Protein AF-A0A966T0Z7-F1 (afdb_monomer)

Mean predicted aligned error: 8.53 Å

pLDDT: mean 83.98, std 12.05, range [44.53, 98.19]

Structure (mmCIF, N/CA/C/O backbone):
data_AF-A0A966T0Z7-F1
#
_entry.id   AF-A0A966T0Z7-F1
#
loop_
_atom_site.group_PDB
_atom_site.id
_atom_site.type_symbol
_atom_site.label_atom_id
_atom_site.label_alt_id
_atom_site.label_comp_id
_atom_site.label_asym_id
_atom_site.label_entity_id
_atom_site.label_seq_id
_atom_site.pdbx_PDB_ins_code
_atom_site.Cartn_x
_atom_site.Cartn_y
_atom_site.Cartn_z
_atom_site.occupancy
_atom_site.B_iso_or_equiv
_atom_site.auth_seq_id
_atom_site.auth_comp_id
_atom_site.auth_asym_id
_atom_site.auth_atom_id
_atom_site.pdbx_PDB_model_num
ATOM 1 N N . ALA A 1 1 ? 32.854 5.141 -15.931 1.00 48.44 1 ALA A N 1
ATOM 2 C CA . ALA A 1 1 ? 32.422 6.378 -16.614 1.00 48.44 1 ALA A CA 1
ATOM 3 C C . ALA A 1 1 ? 33.506 6.930 -17.553 1.00 48.44 1 ALA A C 1
ATOM 5 O O . ALA A 1 1 ? 33.161 7.406 -18.626 1.00 48.44 1 ALA A O 1
ATOM 6 N N . ASP A 1 2 ? 34.799 6.784 -17.235 1.00 53.03 2 ASP A N 1
ATOM 7 C CA . ASP A 1 2 ? 35.881 7.450 -17.989 1.00 53.03 2 ASP A CA 1
ATOM 8 C C . ASP A 1 2 ? 36.230 6.864 -19.369 1.00 53.03 2 ASP A C 1
ATOM 10 O O . ASP A 1 2 ? 36.723 7.583 -20.239 1.00 53.03 2 ASP A O 1
ATOM 14 N N . GLY A 1 3 ? 35.918 5.591 -19.631 1.00 52.25 3 GLY A N 1
ATOM 15 C CA . GLY A 1 3 ? 36.251 4.944 -20.909 1.00 52.25 3 GLY A CA 1
ATOM 16 C C . GLY A 1 3 ? 35.484 5.491 -22.122 1.00 52.25 3 GLY A C 1
ATOM 17 O O . GLY A 1 3 ? 36.053 5.625 -23.202 1.00 52.25 3 GLY A O 1
ATOM 18 N N . ALA A 1 4 ? 34.210 5.863 -21.953 1.00 50.47 4 ALA A N 1
ATOM 19 C CA . ALA A 1 4 ? 33.388 6.379 -23.052 1.00 50.47 4 ALA A CA 1
ATOM 20 C C . ALA A 1 4 ? 33.808 7.803 -23.461 1.00 50.47 4 ALA A C 1
ATOM 22 O O . ALA A 1 4 ? 33.922 8.102 -24.648 1.00 50.47 4 ALA A O 1
ATOM 23 N N . ALA A 1 5 ? 34.122 8.661 -22.484 1.00 53.75 5 ALA A N 1
ATOM 24 C CA . ALA A 1 5 ? 34.598 10.023 -22.731 1.00 53.75 5 ALA A CA 1
ATOM 25 C C . ALA A 1 5 ? 36.017 10.057 -23.337 1.00 53.75 5 ALA A C 1
ATOM 27 O O . ALA A 1 5 ? 36.340 10.947 -24.125 1.00 53.75 5 ALA A O 1
ATOM 28 N N . ALA A 1 6 ? 36.880 9.097 -22.990 1.00 54.34 6 ALA A N 1
ATOM 29 C CA . ALA A 1 6 ? 38.194 8.937 -23.613 1.00 54.34 6 ALA A CA 1
ATOM 30 C C . ALA A 1 6 ? 38.094 8.455 -25.074 1.00 54.34 6 ALA A C 1
ATOM 32 O O . ALA A 1 6 ? 38.747 9.024 -25.946 1.00 54.34 6 ALA A O 1
ATOM 33 N N . ALA A 1 7 ? 37.225 7.483 -25.363 1.00 55.56 7 ALA A N 1
ATOM 34 C CA . ALA A 1 7 ? 37.042 6.938 -26.710 1.00 55.56 7 ALA A CA 1
ATOM 35 C C . ALA A 1 7 ? 36.468 7.956 -27.713 1.00 55.56 7 ALA A C 1
ATOM 37 O O . ALA A 1 7 ? 36.917 8.021 -28.858 1.00 55.56 7 ALA A O 1
ATOM 38 N N . VAL A 1 8 ? 35.530 8.806 -27.276 1.00 53.41 8 VAL A N 1
ATOM 39 C CA . VAL A 1 8 ? 34.995 9.908 -28.102 1.00 53.41 8 VAL A CA 1
ATOM 40 C C . VAL A 1 8 ? 36.092 10.911 -28.462 1.00 53.41 8 VAL A C 1
ATOM 42 O O . VAL A 1 8 ? 36.198 11.314 -29.618 1.00 53.41 8 VAL A O 1
ATOM 45 N N . ARG A 1 9 ? 36.964 11.260 -27.505 1.00 58.75 9 ARG A N 1
ATOM 46 C CA . ARG A 1 9 ? 38.119 12.145 -27.747 1.00 58.75 9 ARG A CA 1
ATOM 47 C C . ARG A 1 9 ? 39.148 11.549 -28.709 1.00 58.75 9 ARG A C 1
ATOM 49 O O . ARG A 1 9 ? 39.867 12.298 -29.356 1.00 58.75 9 ARG A O 1
ATOM 56 N N . GLN A 1 10 ? 39.197 10.225 -28.829 1.00 65.12 10 GLN A N 1
ATOM 57 C CA . GLN A 1 10 ? 40.088 9.499 -29.739 1.00 65.12 10 GLN A CA 1
ATOM 58 C C . GLN A 1 10 ? 39.444 9.188 -31.104 1.00 65.12 10 GLN A C 1
ATOM 60 O O . GLN A 1 10 ? 39.989 8.398 -31.870 1.00 65.12 10 GLN A O 1
ATOM 65 N N . GLY A 1 11 ? 38.277 9.768 -31.418 1.00 53.09 11 GLY A N 1
ATOM 66 C CA . GLY A 1 11 ? 37.591 9.547 -32.697 1.00 53.09 11 GLY A CA 1
ATOM 67 C C . GLY A 1 11 ? 37.016 8.136 -32.865 1.00 53.09 11 GLY A C 1
ATOM 68 O O . GLY A 1 11 ? 36.630 7.752 -33.967 1.00 53.09 11 GLY A O 1
ATOM 69 N N . GLN A 1 12 ? 36.929 7.351 -31.786 1.00 63.34 12 GLN A N 1
ATOM 70 C CA . GLN A 1 12 ? 36.409 5.987 -31.818 1.00 63.34 12 GLN A CA 1
ATOM 71 C C . GLN A 1 12 ? 34.878 5.999 -31.745 1.00 63.34 12 GLN A C 1
ATOM 73 O O . GLN A 1 12 ? 34.269 5.672 -30.723 1.00 63.34 12 GLN A O 1
ATOM 78 N N . THR A 1 13 ? 34.236 6.365 -32.855 1.00 58.31 13 THR A N 1
ATOM 79 C CA . THR A 1 13 ? 32.769 6.405 -32.988 1.00 58.31 13 THR A CA 1
ATOM 80 C C . THR A 1 13 ? 32.117 5.051 -32.706 1.00 58.31 13 THR A C 1
ATOM 82 O O . THR A 1 13 ? 31.029 5.020 -32.142 1.00 58.31 13 THR A O 1
ATOM 85 N N . ALA A 1 14 ? 32.806 3.934 -32.968 1.00 59.22 14 ALA A N 1
ATOM 86 C CA . ALA A 1 14 ? 32.358 2.576 -32.638 1.00 59.22 14 ALA A CA 1
ATOM 87 C C . ALA A 1 14 ? 31.984 2.386 -31.150 1.00 59.22 14 ALA A C 1
ATOM 89 O O . ALA A 1 14 ? 31.095 1.596 -30.833 1.00 59.22 14 ALA A O 1
ATOM 90 N N . VAL A 1 15 ? 32.602 3.137 -30.228 1.00 60.94 15 VAL A N 1
ATOM 91 C CA . VAL A 1 15 ? 32.293 3.060 -28.789 1.00 60.94 15 VAL A CA 1
ATOM 92 C C . VAL A 1 15 ? 30.925 3.670 -28.462 1.00 60.94 15 VAL A C 1
ATOM 94 O O . VAL A 1 15 ? 30.240 3.165 -27.575 1.00 60.94 15 VAL A O 1
ATOM 97 N N . LEU A 1 16 ? 30.473 4.672 -29.225 1.00 62.09 16 LEU A N 1
ATOM 98 C CA . LEU A 1 16 ? 29.129 5.261 -29.108 1.00 62.09 16 LEU A CA 1
ATOM 99 C C . LEU A 1 16 ? 28.016 4.316 -29.589 1.00 62.09 16 LEU A C 1
ATOM 101 O O . LEU A 1 16 ? 26.847 4.510 -29.252 1.00 62.09 16 LEU A O 1
ATOM 105 N N . PHE A 1 17 ? 28.366 3.287 -30.364 1.00 67.75 17 PHE A N 1
ATOM 106 C CA . PHE A 1 17 ? 27.425 2.279 -30.855 1.00 67.75 17 PHE A CA 1
ATOM 107 C C . PHE A 1 17 ? 27.328 1.050 -29.949 1.00 67.75 17 PHE A C 1
ATOM 109 O O . PHE A 1 17 ? 26.486 0.184 -30.181 1.00 67.75 17 PHE A O 1
ATOM 116 N N . ARG A 1 18 ? 28.143 0.966 -28.888 1.00 74.25 18 ARG A N 1
ATOM 117 C CA . ARG A 1 18 ? 28.065 -0.166 -27.967 1.00 74.25 18 ARG A CA 1
ATOM 118 C C . ARG A 1 18 ? 26.745 -0.147 -27.176 1.00 74.25 18 ARG A C 1
ATOM 120 O O . ARG A 1 18 ? 26.367 0.907 -26.654 1.00 74.25 18 ARG A O 1
ATOM 127 N N . PRO A 1 19 ? 26.074 -1.303 -27.002 1.00 77.06 19 PRO A N 1
ATOM 128 C CA . PRO A 1 19 ? 24.806 -1.376 -26.275 1.00 77.06 19 PRO A CA 1
ATOM 129 C C . PRO A 1 19 ? 24.848 -0.841 -24.837 1.00 77.06 19 PRO A C 1
ATOM 131 O O . PRO A 1 19 ? 23.891 -0.227 -24.382 1.00 77.06 19 PRO A O 1
ATOM 134 N N . ASP A 1 20 ? 25.956 -1.028 -24.117 1.00 75.69 20 ASP A N 1
ATOM 135 C CA . ASP A 1 20 ? 26.138 -0.538 -22.745 1.00 75.69 20 ASP A CA 1
ATOM 136 C C . ASP A 1 20 ? 26.231 0.992 -22.674 1.00 75.69 20 ASP A C 1
ATOM 138 O O . ASP A 1 20 ? 25.601 1.607 -21.812 1.00 75.69 20 ASP A O 1
ATOM 142 N N . VAL A 1 21 ? 26.957 1.605 -23.612 1.00 79.00 21 VAL A N 1
ATOM 143 C CA . VAL A 1 21 ? 27.077 3.067 -23.731 1.00 79.00 21 VAL A CA 1
ATOM 144 C C . VAL A 1 21 ? 25.740 3.688 -24.127 1.00 79.00 21 VAL A C 1
ATOM 146 O O . VAL A 1 21 ? 25.334 4.693 -23.548 1.00 79.00 21 VAL A O 1
ATOM 149 N N . ARG A 1 22 ? 25.011 3.065 -25.058 1.00 81.62 22 ARG A N 1
ATOM 150 C CA . ARG A 1 22 ? 23.685 3.534 -25.488 1.00 81.62 22 ARG A CA 1
ATOM 151 C C . ARG A 1 22 ? 22.619 3.372 -24.413 1.00 81.62 22 ARG A C 1
ATOM 153 O O . ARG A 1 22 ? 21.811 4.278 -24.237 1.00 81.62 22 ARG A O 1
ATOM 160 N N . ARG A 1 23 ? 22.650 2.275 -23.650 1.00 85.50 23 ARG A N 1
ATOM 161 C CA . ARG A 1 23 ? 21.781 2.080 -22.480 1.00 85.50 23 ARG A CA 1
ATOM 162 C C . ARG A 1 23 ? 22.044 3.160 -21.432 1.00 85.50 23 ARG A C 1
ATOM 164 O O . ARG A 1 23 ? 21.103 3.794 -20.977 1.00 85.50 23 ARG A O 1
ATOM 171 N N . PHE A 1 24 ? 23.312 3.429 -21.111 1.00 82.75 24 PHE A N 1
ATOM 172 C CA . PHE A 1 24 ? 23.676 4.511 -20.190 1.00 82.75 24 PHE A CA 1
ATOM 173 C C . PHE A 1 24 ? 23.238 5.890 -20.710 1.00 82.75 24 PHE A C 1
ATOM 175 O O . PHE A 1 24 ? 22.698 6.699 -19.961 1.00 82.75 24 PHE A O 1
ATOM 182 N N . ALA A 1 25 ? 23.408 6.154 -22.009 1.00 84.12 25 ALA A N 1
ATOM 183 C CA . ALA A 1 25 ? 22.910 7.378 -22.628 1.00 84.12 25 ALA A CA 1
ATOM 184 C C . ALA A 1 25 ? 21.379 7.476 -22.538 1.00 84.12 25 ALA A C 1
ATOM 186 O O . ALA A 1 25 ? 20.860 8.546 -22.241 1.00 84.12 25 ALA A O 1
ATOM 187 N N . ALA A 1 26 ? 20.651 6.374 -22.747 1.00 86.69 26 ALA A N 1
ATOM 188 C CA . ALA A 1 26 ? 19.203 6.331 -22.569 1.00 86.69 26 ALA A CA 1
ATOM 189 C C . ALA A 1 26 ? 18.795 6.659 -21.124 1.00 86.69 26 ALA A C 1
ATOM 191 O O . ALA A 1 26 ? 17.919 7.497 -20.930 1.00 86.69 26 AL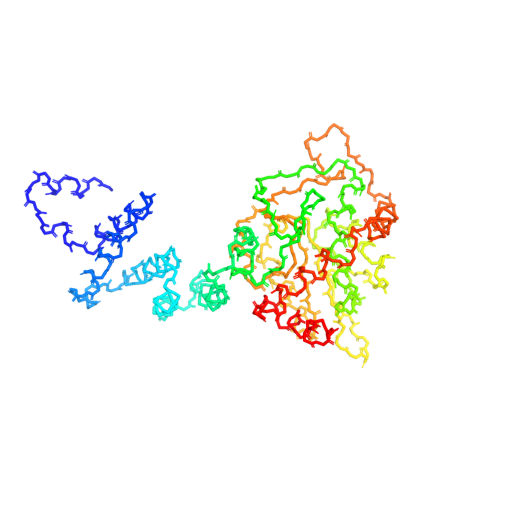A A O 1
ATOM 192 N N . GLU A 1 27 ? 19.463 6.092 -20.113 1.00 87.00 27 GLU A N 1
ATOM 193 C CA . GLU A 1 27 ? 19.234 6.438 -18.698 1.00 87.00 27 GLU A CA 1
ATOM 194 C C . GLU A 1 27 ? 19.473 7.928 -18.427 1.00 87.00 27 GLU A C 1
ATOM 196 O O . GLU A 1 27 ? 18.674 8.576 -17.747 1.00 87.00 27 GLU A O 1
ATOM 201 N N . LEU A 1 28 ? 20.551 8.492 -18.978 1.00 85.88 28 LEU A N 1
ATOM 202 C CA . LEU A 1 28 ? 20.874 9.908 -18.824 1.00 85.88 28 LEU A CA 1
ATOM 203 C C . LEU A 1 28 ? 19.796 10.796 -19.461 1.00 85.88 28 LEU A C 1
ATOM 205 O O . LEU A 1 28 ? 19.274 11.699 -18.805 1.00 85.88 28 LEU A O 1
ATOM 209 N N . TRP A 1 29 ? 19.398 10.507 -20.702 1.00 87.69 29 TRP A N 1
ATOM 210 C CA . TRP A 1 29 ? 18.313 11.225 -21.375 1.00 87.69 29 TRP A CA 1
ATOM 211 C C . TRP A 1 29 ? 17.004 11.135 -20.597 1.00 87.69 29 TRP A C 1
ATOM 213 O O . TRP A 1 29 ? 16.318 12.141 -20.409 1.00 87.69 29 TRP A O 1
ATOM 223 N N . ALA A 1 30 ? 16.698 9.953 -20.068 1.00 86.19 30 ALA A N 1
ATOM 224 C CA . ALA A 1 30 ? 15.522 9.711 -19.257 1.00 86.19 30 ALA A CA 1
ATOM 225 C C . ALA A 1 30 ? 15.516 10.557 -17.974 1.00 86.19 30 ALA A C 1
ATOM 227 O O . ALA A 1 30 ? 14.467 11.095 -17.611 1.00 86.19 30 ALA A O 1
ATOM 228 N N . ARG A 1 31 ? 16.657 10.700 -17.288 1.00 85.12 31 ARG A N 1
ATOM 229 C CA . ARG A 1 31 ? 16.791 11.550 -16.087 1.00 85.12 31 ARG A CA 1
ATOM 230 C C . ARG A 1 31 ? 16.589 13.034 -16.393 1.00 85.12 31 ARG A C 1
ATOM 232 O O . ARG A 1 31 ? 16.038 13.749 -15.568 1.00 85.12 31 ARG A O 1
ATOM 239 N N . HIS A 1 32 ? 16.953 13.475 -17.595 1.00 87.38 32 HIS A N 1
ATOM 240 C CA . HIS A 1 32 ? 16.727 14.846 -18.069 1.00 87.38 32 HIS A CA 1
ATOM 241 C C . HIS A 1 32 ? 15.359 15.058 -18.744 1.00 87.38 32 HIS A C 1
ATOM 243 O O . HIS A 1 32 ? 15.151 16.065 -19.419 1.00 87.38 32 HIS A O 1
ATOM 249 N N . GLY A 1 33 ? 14.428 14.104 -18.618 1.00 86.06 33 GLY A N 1
ATOM 250 C CA . GLY A 1 33 ? 13.085 14.203 -19.202 1.00 86.06 33 GLY A CA 1
ATOM 251 C C . GLY A 1 33 ? 13.042 14.096 -20.732 1.00 86.06 33 GLY A C 1
ATOM 252 O O . GLY A 1 33 ? 11.985 14.265 -21.333 1.00 86.06 33 GLY A O 1
ATOM 253 N N . ARG A 1 34 ? 14.162 13.777 -21.392 1.00 90.44 34 ARG A N 1
ATOM 254 C CA . ARG A 1 34 ? 14.255 13.570 -22.847 1.00 90.44 34 ARG A CA 1
ATOM 255 C C . ARG A 1 34 ? 13.838 12.139 -23.210 1.00 90.44 34 ARG A C 1
ATOM 257 O O . ARG A 1 34 ? 14.635 11.349 -23.712 1.00 90.44 34 ARG A O 1
ATOM 264 N N . LEU A 1 35 ? 12.581 11.798 -22.923 1.00 90.31 35 LEU A N 1
ATOM 265 C CA . LEU A 1 35 ? 12.051 10.434 -23.056 1.00 90.31 35 LEU A CA 1
ATOM 266 C C . LEU A 1 35 ? 12.119 9.893 -24.487 1.00 90.31 35 LEU A C 1
ATOM 268 O O . LEU A 1 35 ? 12.503 8.745 -24.677 1.00 90.31 35 LEU A O 1
ATOM 272 N N . SER A 1 36 ? 11.824 10.719 -25.492 1.00 89.69 36 SER A N 1
ATOM 273 C CA . SER A 1 36 ? 11.882 10.320 -26.905 1.00 89.69 36 SER A CA 1
ATOM 274 C C . SER A 1 36 ? 13.281 9.867 -27.329 1.00 89.69 36 SER A C 1
ATOM 276 O O . SER A 1 36 ? 13.428 8.839 -27.983 1.00 89.69 36 SER A O 1
ATOM 278 N N . MET A 1 37 ? 14.317 10.585 -26.891 1.00 87.88 37 MET A N 1
ATOM 279 C CA . MET A 1 37 ? 15.712 10.233 -27.163 1.00 87.88 37 MET A CA 1
ATOM 280 C C . MET A 1 37 ? 16.149 8.977 -26.408 1.00 87.88 37 MET A C 1
ATOM 282 O O . MET A 1 37 ? 16.891 8.154 -26.941 1.00 87.88 37 MET A O 1
ATOM 286 N N . ALA A 1 38 ? 15.678 8.812 -25.169 1.00 89.56 38 ALA A N 1
ATOM 287 C CA . ALA A 1 38 ? 15.927 7.600 -24.402 1.00 89.56 38 ALA A CA 1
ATOM 288 C C . ALA A 1 38 ? 15.321 6.370 -25.097 1.00 89.56 38 ALA A C 1
ATOM 290 O O . ALA A 1 38 ? 16.013 5.370 -25.276 1.00 89.56 38 ALA A O 1
ATOM 291 N N . VAL A 1 39 ? 14.069 6.473 -25.555 1.00 90.12 39 VAL A N 1
ATOM 292 C CA . VAL A 1 39 ? 13.374 5.414 -26.302 1.00 90.12 39 VAL A CA 1
ATOM 293 C C . VAL A 1 39 ? 14.086 5.114 -27.619 1.00 90.12 39 VAL A C 1
ATOM 295 O O . VAL A 1 39 ? 14.367 3.951 -27.892 1.00 90.12 39 VAL A O 1
ATOM 298 N N . GLN A 1 40 ? 14.452 6.137 -28.398 1.00 89.00 40 GLN A N 1
ATOM 299 C CA . GLN A 1 40 ? 15.181 5.953 -29.656 1.00 89.00 40 GLN A CA 1
ATOM 300 C C . GLN A 1 40 ? 16.475 5.156 -29.449 1.00 89.00 40 GLN A C 1
ATOM 302 O O . GLN A 1 40 ? 16.726 4.188 -30.164 1.00 89.00 40 GLN A O 1
ATOM 307 N N . ASN A 1 41 ? 17.268 5.511 -28.434 1.00 86.00 41 ASN A N 1
ATOM 308 C CA . ASN A 1 41 ? 18.500 4.789 -28.127 1.00 86.00 41 ASN A CA 1
ATOM 309 C C . ASN A 1 41 ? 18.253 3.305 -27.828 1.00 86.00 41 ASN A C 1
ATOM 311 O O . ASN A 1 41 ? 19.067 2.474 -28.225 1.00 86.00 41 ASN A O 1
ATOM 315 N N . LEU A 1 42 ? 17.160 2.961 -27.139 1.00 87.81 42 LEU A N 1
ATOM 316 C CA . LEU A 1 42 ? 16.820 1.564 -26.853 1.00 87.81 42 LEU A CA 1
ATOM 317 C C . LEU A 1 42 ? 16.345 0.809 -28.091 1.00 87.81 42 LEU A C 1
ATOM 319 O O . LEU A 1 42 ? 16.782 -0.318 -28.310 1.00 87.81 42 LEU A O 1
ATOM 323 N N . GLU A 1 43 ? 15.500 1.424 -28.916 1.00 87.44 43 GLU A N 1
ATOM 324 C CA . GLU A 1 43 ? 15.025 0.808 -30.158 1.00 87.44 43 GLU A CA 1
ATOM 325 C C . GLU A 1 43 ? 16.194 0.533 -31.116 1.00 87.44 43 GLU A C 1
ATOM 327 O O . GLU A 1 43 ? 16.259 -0.531 -31.727 1.00 87.44 43 GLU A O 1
ATOM 332 N N . GLU A 1 44 ? 17.196 1.417 -31.168 1.00 85.06 44 GLU A N 1
ATOM 333 C CA . GLU A 1 44 ? 18.415 1.167 -31.942 1.00 85.06 44 GLU A CA 1
ATOM 334 C C . GLU A 1 44 ? 19.315 0.066 -31.347 1.00 85.06 44 GLU A C 1
ATOM 336 O O . GLU A 1 44 ? 20.071 -0.574 -32.078 1.00 85.06 44 GLU A O 1
ATOM 341 N N . ILE A 1 45 ? 19.284 -0.170 -30.030 1.00 85.38 45 ILE A N 1
ATOM 342 C CA . ILE A 1 45 ? 19.980 -1.321 -29.426 1.00 85.38 45 ILE A CA 1
ATOM 343 C C . ILE A 1 45 ? 19.296 -2.624 -29.857 1.00 85.38 45 ILE A C 1
ATOM 345 O O . ILE A 1 45 ? 19.973 -3.596 -30.190 1.00 85.38 45 ILE A O 1
ATOM 349 N N . LEU A 1 46 ? 17.962 -2.643 -29.841 1.00 84.69 46 LEU A N 1
AT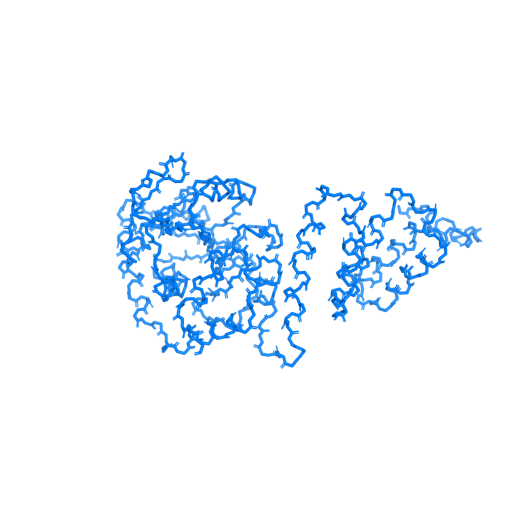OM 350 C CA . LEU A 1 46 ? 17.161 -3.829 -30.136 1.00 84.69 46 LEU A CA 1
ATOM 351 C C . LEU A 1 46 ? 17.149 -4.167 -31.635 1.00 84.69 46 LEU A C 1
ATOM 353 O O . LEU A 1 46 ? 17.221 -5.345 -31.990 1.00 84.69 46 LEU A O 1
ATOM 357 N N . SER A 1 47 ? 17.136 -3.158 -32.513 1.00 82.06 47 SER A N 1
ATOM 358 C CA . SER A 1 47 ? 17.133 -3.338 -33.971 1.00 82.06 47 SER A CA 1
ATOM 359 C C . SER A 1 47 ? 18.476 -3.815 -34.538 1.00 82.06 47 SER A C 1
ATOM 361 O O . SER A 1 47 ? 18.493 -4.601 -35.482 1.00 82.06 47 SER A O 1
ATOM 363 N N . ASN A 1 48 ? 19.603 -3.427 -33.927 1.00 72.12 48 ASN A N 1
ATOM 364 C CA . ASN A 1 48 ? 20.952 -3.819 -34.364 1.00 72.12 48 ASN A CA 1
ATOM 365 C C . ASN A 1 48 ? 21.375 -5.237 -33.922 1.00 72.12 48 ASN A C 1
ATOM 367 O O . ASN A 1 48 ? 22.520 -5.644 -34.126 1.00 72.12 48 ASN A O 1
ATOM 371 N N . GLY A 1 49 ? 20.447 -6.018 -33.361 1.00 60.00 49 GLY A N 1
ATOM 372 C CA . GLY A 1 49 ? 20.610 -7.450 -33.130 1.00 60.00 49 GLY A CA 1
ATOM 373 C C . GLY A 1 49 ? 20.773 -7.824 -31.659 1.00 60.00 49 GLY A C 1
ATOM 374 O O . GLY A 1 49 ? 21.877 -7.858 -31.111 1.00 60.00 49 GLY A O 1
ATOM 375 N N . SER A 1 50 ? 19.667 -8.283 -31.074 1.00 54.41 50 SER A N 1
ATOM 376 C CA . SER A 1 50 ? 19.564 -8.963 -29.772 1.00 54.41 50 SER A CA 1
ATOM 377 C C . SER A 1 50 ? 20.571 -10.107 -29.555 1.00 54.41 50 SER A C 1
ATOM 379 O O . SER A 1 50 ? 20.915 -10.416 -28.415 1.00 54.41 50 SER A O 1
ATOM 381 N N . ARG A 1 51 ? 21.129 -10.684 -30.632 1.00 51.97 51 ARG A N 1
ATOM 382 C CA . ARG A 1 51 ? 22.154 -11.749 -30.595 1.00 51.97 51 ARG A CA 1
ATOM 383 C C . ARG A 1 51 ? 23.453 -11.358 -29.874 1.00 51.97 51 ARG A C 1
ATOM 385 O O . ARG A 1 51 ? 24.170 -12.246 -29.433 1.00 51.97 51 ARG A O 1
ATOM 392 N N . HIS A 1 52 ? 23.748 -10.063 -29.730 1.00 54.97 52 HIS A N 1
ATOM 393 C CA . HIS A 1 52 ? 24.964 -9.571 -29.060 1.00 54.97 52 HIS A CA 1
ATOM 394 C C . HIS A 1 52 ? 24.709 -9.074 -27.631 1.00 54.97 52 HIS A C 1
ATOM 396 O O . HIS A 1 52 ? 25.645 -8.664 -26.941 1.00 54.97 52 HIS A O 1
ATOM 402 N N . LEU A 1 53 ? 23.451 -9.088 -27.174 1.00 63.75 53 LEU A N 1
ATOM 403 C CA . LEU A 1 53 ? 23.100 -8.578 -25.853 1.00 63.75 53 LEU A CA 1
ATOM 404 C C . LEU A 1 53 ? 23.424 -9.571 -24.735 1.00 63.75 53 LEU A C 1
ATOM 406 O O . LEU A 1 53 ? 23.759 -9.115 -23.648 1.00 63.75 53 LEU A O 1
ATOM 410 N N . ALA A 1 54 ? 23.415 -10.888 -24.980 1.00 67.75 54 ALA A N 1
ATOM 411 C CA . ALA A 1 54 ? 23.717 -11.919 -23.972 1.00 67.75 54 ALA A CA 1
ATOM 412 C C . ALA A 1 54 ? 23.084 -11.587 -22.591 1.00 67.75 54 ALA A C 1
ATOM 414 O O . ALA A 1 54 ? 21.949 -11.112 -22.533 1.00 67.75 54 ALA A O 1
ATOM 415 N N . GLY A 1 55 ? 23.818 -11.739 -21.479 1.00 69.06 55 GLY A N 1
ATOM 416 C CA . GLY A 1 55 ? 23.371 -11.362 -20.123 1.00 69.06 55 GLY A CA 1
ATOM 417 C C . GLY A 1 55 ? 23.072 -9.866 -19.895 1.00 69.06 55 GLY A C 1
ATOM 418 O O . GLY A 1 55 ? 22.790 -9.457 -18.775 1.00 69.06 55 GLY A O 1
ATOM 419 N N . ARG A 1 56 ? 23.139 -9.026 -20.935 1.00 78.00 56 ARG A N 1
ATOM 420 C CA . ARG A 1 56 ? 22.819 -7.587 -20.916 1.00 78.00 56 ARG A CA 1
ATOM 421 C C . ARG A 1 56 ? 21.453 -7.277 -21.531 1.00 78.00 56 ARG A C 1
ATOM 423 O O . ARG A 1 56 ? 21.046 -6.118 -21.516 1.00 78.00 56 ARG A O 1
ATOM 430 N N . ALA A 1 57 ? 20.749 -8.279 -22.062 1.00 85.62 57 ALA A N 1
ATOM 431 C CA . ALA A 1 57 ? 19.416 -8.101 -22.631 1.00 85.62 57 ALA A CA 1
ATOM 432 C C . ALA A 1 57 ? 18.391 -7.684 -21.563 1.00 85.62 57 ALA A C 1
ATOM 434 O O . ALA A 1 57 ? 17.614 -6.759 -21.799 1.00 85.62 57 ALA A O 1
ATOM 435 N N . MET A 1 58 ? 18.439 -8.285 -20.367 1.00 90.69 58 MET A N 1
ATOM 436 C CA . MET A 1 58 ? 17.486 -7.970 -19.296 1.00 90.69 58 MET A CA 1
ATOM 437 C C . MET A 1 58 ? 17.510 -6.476 -18.919 1.00 90.69 58 MET A C 1
ATOM 439 O O . MET A 1 58 ? 16.457 -5.849 -19.020 1.00 90.69 58 MET A O 1
ATOM 443 N N . PRO A 1 59 ? 18.660 -5.840 -18.594 1.00 89.12 59 PRO A N 1
ATOM 444 C CA . PRO A 1 59 ? 18.677 -4.415 -18.245 1.00 89.12 59 PRO A CA 1
ATOM 445 C C . PRO A 1 59 ? 18.172 -3.478 -19.351 1.00 89.12 59 PRO A C 1
ATOM 447 O O . PRO A 1 59 ? 17.703 -2.382 -19.054 1.00 89.12 59 PRO A O 1
ATOM 450 N N . VAL A 1 60 ? 18.278 -3.880 -20.623 1.00 90.38 60 VAL A N 1
ATOM 451 C CA . VAL A 1 60 ? 17.747 -3.118 -21.766 1.00 90.38 60 VAL A CA 1
ATOM 452 C C . VAL A 1 60 ? 16.223 -3.228 -21.818 1.00 90.38 60 VAL A C 1
ATOM 454 O O . VAL A 1 60 ? 15.547 -2.204 -21.901 1.00 90.38 60 VAL A O 1
ATOM 457 N N . HIS A 1 61 ? 15.678 -4.444 -21.721 1.00 92.31 61 HIS A N 1
ATOM 458 C CA . HIS A 1 61 ? 14.230 -4.665 -21.700 1.00 92.31 61 HIS A CA 1
ATOM 459 C C . HIS A 1 61 ? 13.571 -4.059 -20.454 1.00 92.31 61 HIS A C 1
ATOM 461 O O . HIS A 1 61 ? 12.529 -3.423 -20.576 1.00 92.31 61 HIS A O 1
ATOM 467 N N . ARG A 1 62 ? 14.216 -4.143 -19.284 1.00 93.50 62 ARG A N 1
ATOM 468 C CA . ARG A 1 62 ? 13.774 -3.457 -18.062 1.00 93.50 62 ARG A CA 1
ATOM 469 C C . ARG A 1 62 ? 13.645 -1.948 -18.278 1.00 93.50 62 ARG A C 1
ATOM 471 O O . ARG A 1 62 ? 12.578 -1.392 -18.054 1.00 93.50 62 ARG A O 1
ATOM 478 N N . LEU A 1 63 ? 14.700 -1.296 -18.778 1.00 93.00 63 LEU A N 1
ATOM 479 C CA . LEU A 1 63 ? 14.678 0.150 -19.018 1.00 93.00 63 LEU A CA 1
ATOM 480 C C . LEU A 1 63 ? 13.652 0.543 -20.094 1.00 93.00 63 LEU A C 1
ATOM 482 O O . LEU A 1 63 ? 13.040 1.604 -19.994 1.00 93.00 63 LEU A O 1
ATOM 486 N N . ARG A 1 64 ? 13.427 -0.306 -21.107 1.00 94.06 64 ARG A N 1
ATOM 487 C CA . ARG A 1 64 ? 12.355 -0.103 -22.097 1.00 94.06 64 ARG A CA 1
ATOM 488 C C . ARG A 1 64 ? 10.984 -0.104 -21.426 1.00 94.06 64 ARG A C 1
ATOM 490 O O . ARG A 1 64 ? 10.189 0.778 -21.731 1.00 94.06 64 ARG A O 1
ATOM 497 N N . GLY A 1 65 ? 10.743 -1.029 -20.497 1.00 94.06 65 GLY A N 1
ATOM 498 C CA . GLY A 1 65 ? 9.528 -1.058 -19.682 1.00 94.06 65 GLY A CA 1
ATOM 499 C C . GLY A 1 65 ? 9.344 0.221 -18.861 1.00 94.06 65 GLY A C 1
ATOM 500 O O . GLY A 1 65 ? 8.296 0.860 -18.940 1.00 94.06 65 GLY A O 1
ATOM 501 N N . ASP A 1 66 ? 10.394 0.656 -18.160 1.00 92.75 66 ASP A N 1
ATOM 502 C CA . ASP A 1 66 ? 10.372 1.873 -17.334 1.00 92.75 66 ASP A CA 1
ATOM 503 C C . ASP A 1 66 ? 10.057 3.129 -18.156 1.00 92.75 66 ASP A C 1
ATOM 505 O O . ASP A 1 66 ? 9.275 3.988 -17.744 1.00 92.75 66 ASP A O 1
ATOM 509 N N . LEU A 1 67 ? 10.661 3.253 -19.341 1.00 91.94 67 LEU A N 1
ATOM 510 C CA . LEU A 1 67 ? 10.391 4.370 -20.243 1.00 91.94 67 LEU A CA 1
ATOM 511 C C . LEU A 1 67 ? 8.980 4.309 -20.817 1.00 91.94 67 LEU A C 1
ATOM 513 O O . LEU A 1 67 ? 8.319 5.343 -20.860 1.00 91.94 67 LEU A O 1
ATOM 517 N N . ALA A 1 68 ? 8.520 3.121 -21.212 1.00 91.44 68 ALA A N 1
ATOM 518 C CA . ALA A 1 68 ? 7.182 2.922 -21.750 1.00 91.44 68 ALA A CA 1
ATOM 519 C C . ALA A 1 68 ? 6.100 3.309 -20.727 1.00 91.44 68 ALA A C 1
ATOM 521 O O . ALA A 1 68 ? 5.157 4.013 -21.083 1.00 91.44 68 ALA A O 1
ATOM 522 N N . LEU A 1 69 ? 6.288 2.978 -19.442 1.00 88.44 69 LEU A N 1
ATOM 523 C CA . LEU A 1 69 ? 5.422 3.462 -18.360 1.00 88.44 69 LEU A CA 1
ATOM 524 C C . LEU A 1 69 ? 5.408 4.986 -18.260 1.00 88.44 69 LEU A C 1
ATOM 526 O O . LEU A 1 69 ? 4.342 5.591 -18.173 1.00 88.44 69 LEU A O 1
ATOM 530 N N . ARG A 1 70 ? 6.584 5.621 -18.307 1.00 86.31 70 ARG A N 1
ATOM 531 C CA . ARG A 1 70 ? 6.706 7.087 -18.235 1.00 86.31 70 ARG A CA 1
ATOM 532 C C . ARG A 1 70 ? 6.080 7.799 -19.431 1.00 86.31 70 ARG A C 1
ATOM 534 O O . ARG A 1 70 ? 5.713 8.962 -19.305 1.00 86.31 70 ARG A O 1
ATOM 541 N N . THR A 1 71 ? 5.980 7.131 -20.577 1.00 86.38 71 THR A N 1
ATOM 542 C CA . THR A 1 71 ? 5.312 7.650 -21.777 1.00 86.38 71 THR A CA 1
ATOM 543 C C . THR A 1 71 ? 3.850 7.212 -21.903 1.00 86.38 71 THR A C 1
ATOM 545 O O . THR A 1 71 ? 3.206 7.590 -22.876 1.00 86.38 71 THR A O 1
ATOM 548 N N . GLY A 1 72 ? 3.320 6.426 -20.957 1.00 86.44 72 GLY A N 1
ATOM 549 C CA . GLY A 1 72 ? 1.943 5.916 -20.992 1.00 86.44 72 GLY A CA 1
ATOM 550 C C . GLY A 1 72 ? 1.686 4.823 -22.039 1.00 86.44 72 GLY A C 1
ATOM 551 O O . GLY A 1 72 ? 0.536 4.555 -22.373 1.00 86.44 72 GLY A O 1
ATOM 552 N N . ASP A 1 73 ? 2.735 4.191 -22.574 1.00 90.44 73 ASP A N 1
ATOM 553 C CA . ASP A 1 73 ? 2.623 3.073 -23.517 1.00 90.44 73 ASP A CA 1
ATOM 554 C C . ASP A 1 73 ? 2.616 1.746 -22.746 1.00 90.44 73 ASP A C 1
ATOM 556 O O . ASP A 1 73 ? 3.619 1.036 -22.641 1.00 90.44 73 ASP A O 1
ATOM 560 N N . TYR A 1 74 ? 1.473 1.438 -22.136 1.00 90.44 74 TYR A N 1
ATOM 561 C CA . TYR A 1 74 ? 1.337 0.279 -21.252 1.00 90.44 74 TYR A CA 1
ATOM 562 C C . TYR A 1 74 ? 1.477 -1.058 -21.988 1.00 90.44 74 TYR A C 1
ATOM 564 O O . TYR A 1 74 ? 1.974 -2.022 -21.410 1.00 90.44 74 TYR A O 1
ATOM 572 N N . SER A 1 75 ? 1.111 -1.119 -23.272 1.00 91.75 75 SER A N 1
ATOM 573 C CA . SER A 1 75 ? 1.312 -2.316 -24.093 1.00 91.75 75 SER A CA 1
ATOM 574 C C . SER A 1 75 ? 2.797 -2.605 -24.305 1.00 91.75 75 SER A C 1
ATOM 576 O O . SER A 1 75 ? 3.232 -3.737 -24.094 1.00 91.75 75 SER A O 1
ATOM 578 N N . ARG A 1 76 ? 3.603 -1.587 -24.648 1.00 92.25 76 ARG A N 1
ATOM 579 C CA . ARG A 1 76 ? 5.060 -1.765 -24.749 1.00 92.25 76 ARG A CA 1
ATOM 580 C C . ARG A 1 76 ? 5.712 -2.020 -23.398 1.00 92.25 76 ARG A C 1
ATOM 582 O O . ARG A 1 76 ? 6.695 -2.758 -23.344 1.00 92.25 76 ARG A O 1
ATOM 589 N N . ALA A 1 77 ? 5.190 -1.426 -22.325 1.00 94.38 77 ALA A N 1
ATOM 590 C CA . ALA A 1 77 ? 5.681 -1.686 -20.979 1.00 94.38 77 ALA A CA 1
ATOM 591 C C . ALA A 1 77 ? 5.519 -3.167 -20.608 1.00 94.38 77 ALA A C 1
ATOM 593 O O . ALA A 1 77 ? 6.495 -3.805 -20.216 1.00 94.38 77 ALA A O 1
ATOM 594 N N . ASP A 1 78 ? 4.320 -3.724 -20.801 1.00 94.56 78 ASP A N 1
ATOM 595 C CA . ASP A 1 78 ? 4.007 -5.128 -20.517 1.00 94.56 78 ASP A CA 1
ATOM 596 C C . ASP A 1 78 ? 4.906 -6.089 -21.312 1.00 94.56 78 ASP A C 1
ATOM 598 O O . ASP A 1 78 ? 5.557 -6.959 -20.729 1.00 94.56 78 ASP A O 1
ATOM 602 N N . GLU A 1 79 ? 5.019 -5.882 -22.628 1.00 95.31 79 GLU A N 1
ATOM 603 C CA . GLU A 1 79 ? 5.890 -6.678 -23.502 1.00 95.31 79 GLU A CA 1
ATOM 604 C C . GLU A 1 79 ? 7.346 -6.657 -23.008 1.00 95.31 79 GLU A C 1
ATOM 606 O O . GLU A 1 79 ? 8.005 -7.698 -22.900 1.00 95.31 79 GLU A O 1
ATOM 611 N N . ALA A 1 80 ? 7.856 -5.468 -22.680 1.00 95.06 80 ALA A N 1
ATOM 612 C CA . ALA A 1 80 ? 9.237 -5.283 -22.267 1.00 95.06 80 ALA A CA 1
ATOM 613 C C . ALA A 1 80 ? 9.528 -5.927 -20.902 1.00 95.06 80 ALA A C 1
ATOM 615 O O . ALA A 1 80 ? 10.526 -6.641 -20.778 1.00 95.06 80 ALA A O 1
ATOM 616 N N . PHE A 1 81 ? 8.656 -5.746 -19.905 1.00 95.81 81 PHE A N 1
ATOM 617 C CA . PHE A 1 81 ? 8.834 -6.368 -18.591 1.00 95.81 81 PHE A CA 1
ATOM 618 C C . PHE A 1 81 ? 8.691 -7.889 -18.643 1.00 95.81 81 PHE A C 1
ATOM 620 O O . PHE A 1 81 ? 9.518 -8.578 -18.049 1.00 95.81 81 PHE A O 1
ATOM 627 N N . ARG A 1 82 ? 7.734 -8.438 -19.405 1.00 96.00 82 ARG A N 1
ATOM 628 C CA . ARG A 1 82 ? 7.615 -9.895 -19.595 1.00 96.00 82 ARG A CA 1
ATOM 629 C C . ARG A 1 82 ? 8.840 -10.484 -20.282 1.00 96.00 82 ARG A C 1
ATOM 631 O O . ARG A 1 82 ? 9.329 -11.531 -19.866 1.00 96.00 82 ARG A O 1
ATOM 638 N N . THR A 1 83 ? 9.379 -9.790 -21.284 1.00 94.31 83 THR A N 1
ATOM 639 C CA . T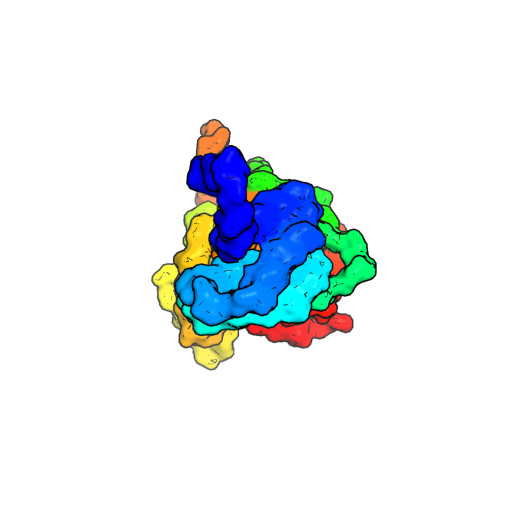HR A 1 83 ? 10.622 -10.209 -21.949 1.00 94.31 83 THR A CA 1
ATOM 640 C C . THR A 1 83 ? 11.803 -10.190 -20.978 1.00 94.31 83 THR A C 1
ATOM 642 O O . THR A 1 83 ? 12.584 -11.136 -20.938 1.00 94.31 83 THR A O 1
ATOM 645 N N . ALA A 1 84 ? 11.929 -9.140 -20.161 1.00 94.06 84 ALA A N 1
ATOM 646 C CA . ALA A 1 84 ? 12.969 -9.051 -19.142 1.00 94.06 84 ALA A CA 1
ATOM 647 C C . ALA A 1 84 ? 12.831 -10.162 -18.082 1.00 94.06 84 ALA A C 1
ATOM 649 O O . ALA A 1 84 ? 13.829 -10.786 -17.727 1.00 94.06 84 ALA A O 1
ATOM 650 N N . LEU A 1 85 ? 11.607 -10.434 -17.613 1.00 95.19 85 LEU A N 1
ATOM 651 C CA . LEU A 1 85 ? 11.318 -11.464 -16.614 1.00 95.19 85 LEU A CA 1
ATOM 652 C C . LEU A 1 85 ? 11.605 -12.867 -17.158 1.00 95.19 85 LEU A C 1
ATOM 654 O O . LEU A 1 85 ? 12.172 -13.690 -16.455 1.00 95.19 85 LEU A O 1
ATOM 658 N N . ALA A 1 86 ? 11.298 -13.134 -18.430 1.00 94.12 86 ALA A N 1
ATOM 659 C CA . ALA A 1 86 ? 11.638 -14.405 -19.071 1.00 94.12 86 ALA A CA 1
ATOM 660 C C . ALA A 1 86 ? 13.157 -14.668 -19.110 1.00 94.12 86 ALA A C 1
ATOM 662 O O . ALA A 1 86 ? 13.581 -15.822 -19.127 1.00 94.12 86 ALA A O 1
ATOM 663 N N . LEU A 1 87 ? 13.981 -13.612 -19.111 1.00 92.12 87 LEU A N 1
ATOM 664 C CA . LEU A 1 87 ? 15.442 -13.722 -19.044 1.00 92.12 87 LEU A CA 1
ATOM 665 C C . LEU A 1 87 ? 15.952 -13.949 -17.614 1.00 92.12 87 LEU A C 1
ATOM 667 O O . LEU A 1 87 ? 16.987 -14.593 -17.444 1.00 92.12 87 LEU A O 1
ATOM 671 N N . VAL A 1 88 ? 15.263 -13.409 -16.602 1.00 92.31 88 VAL A N 1
ATOM 672 C CA . VAL A 1 88 ? 15.602 -13.559 -15.175 1.00 92.31 88 VAL A CA 1
ATOM 673 C C . VAL A 1 88 ? 14.312 -13.768 -14.357 1.00 92.31 88 VAL A C 1
ATOM 675 O O . VAL A 1 88 ? 13.800 -12.811 -13.775 1.00 92.31 88 VAL A O 1
ATOM 678 N N . PRO A 1 89 ? 13.771 -15.003 -14.293 1.00 92.69 89 PRO A N 1
ATOM 679 C CA . PRO A 1 89 ? 12.459 -15.270 -13.677 1.00 92.69 89 PRO A CA 1
ATOM 680 C C . PRO A 1 89 ? 12.371 -14.976 -12.173 1.00 92.69 89 PRO A C 1
ATOM 682 O O . PRO A 1 89 ? 11.283 -14.754 -11.634 1.00 92.69 89 PRO A O 1
ATOM 685 N N . GLU A 1 90 ? 13.520 -14.958 -11.496 1.00 89.44 90 GLU A N 1
ATOM 686 C CA . GLU A 1 90 ? 13.628 -14.691 -10.057 1.00 89.44 90 GLU A CA 1
ATOM 687 C C . GLU A 1 90 ? 13.749 -13.201 -9.711 1.00 89.44 90 GLU A C 1
ATOM 689 O O . GLU A 1 90 ? 13.829 -12.844 -8.538 1.00 89.44 90 GLU A O 1
ATOM 694 N N . ASP A 1 91 ? 13.761 -12.307 -10.704 1.00 88.81 91 ASP A N 1
ATOM 695 C CA . ASP A 1 91 ? 13.829 -10.871 -10.445 1.00 88.81 91 ASP A CA 1
ATOM 696 C C . ASP A 1 91 ? 12.488 -10.368 -9.877 1.00 88.81 91 ASP A C 1
ATOM 698 O O . ASP A 1 91 ? 11.483 -10.232 -10.585 1.00 88.81 91 ASP A O 1
ATOM 702 N N . ALA A 1 92 ? 12.481 -10.096 -8.569 1.00 84.56 92 ALA A N 1
ATOM 703 C CA . ALA A 1 92 ? 11.300 -9.654 -7.831 1.00 84.56 92 ALA A CA 1
ATOM 704 C C . ALA A 1 92 ? 10.727 -8.332 -8.362 1.00 84.56 92 ALA A C 1
ATOM 706 O O . ALA A 1 92 ? 9.509 -8.154 -8.398 1.00 84.56 92 ALA A O 1
ATOM 707 N N . TYR A 1 93 ? 11.589 -7.423 -8.830 1.00 86.88 93 TYR A N 1
ATOM 708 C CA . TYR A 1 93 ? 11.148 -6.162 -9.414 1.00 86.88 93 TYR A CA 1
ATOM 709 C C . TYR A 1 93 ? 10.393 -6.408 -10.721 1.00 86.88 93 TYR A C 1
ATOM 711 O O . TYR A 1 93 ? 9.300 -5.885 -10.908 1.00 86.88 93 TYR A O 1
ATOM 719 N N . LEU A 1 94 ? 10.936 -7.233 -11.619 1.00 91.31 94 LEU A N 1
ATOM 720 C CA . LEU A 1 94 ? 10.285 -7.529 -12.896 1.00 91.31 94 LEU A CA 1
ATOM 721 C C . LEU A 1 94 ? 8.946 -8.247 -12.711 1.00 91.31 94 LEU A C 1
ATOM 723 O O . LEU A 1 94 ? 7.990 -7.927 -13.418 1.00 91.31 94 LEU A O 1
ATOM 727 N N . ARG A 1 95 ? 8.852 -9.157 -11.736 1.00 89.31 95 ARG A N 1
ATOM 728 C CA . ARG A 1 95 ? 7.592 -9.812 -11.358 1.00 89.31 95 ARG A CA 1
ATOM 729 C C . ARG A 1 95 ? 6.545 -8.785 -10.913 1.00 89.31 95 ARG A C 1
ATOM 731 O O . ARG A 1 95 ? 5.466 -8.727 -11.498 1.00 89.31 95 ARG A O 1
ATOM 738 N N . ALA A 1 96 ? 6.920 -7.896 -9.992 1.00 84.88 96 ALA A N 1
ATOM 739 C CA . ALA A 1 96 ? 6.064 -6.802 -9.531 1.00 84.88 96 ALA A CA 1
ATOM 740 C C . ALA A 1 96 ? 5.650 -5.843 -10.666 1.00 84.88 96 ALA A C 1
ATOM 742 O O . ALA A 1 96 ? 4.521 -5.343 -10.708 1.00 84.88 96 ALA A O 1
ATOM 743 N N . MET A 1 97 ? 6.536 -5.585 -11.633 1.00 89.62 97 MET A N 1
ATOM 744 C CA . MET A 1 97 ? 6.206 -4.742 -12.784 1.00 89.62 97 MET A CA 1
ATOM 745 C C . MET A 1 97 ? 5.192 -5.405 -13.724 1.00 89.62 97 MET A C 1
ATOM 747 O O . MET A 1 97 ? 4.226 -4.759 -14.122 1.00 89.62 97 MET A O 1
ATOM 751 N N . VAL A 1 98 ? 5.343 -6.695 -14.034 1.00 90.81 98 VAL A N 1
ATOM 752 C CA . VAL A 1 98 ? 4.370 -7.433 -14.864 1.00 90.81 98 VAL A CA 1
ATOM 753 C C . VAL A 1 98 ? 2.974 -7.444 -14.226 1.00 90.81 98 VAL A C 1
ATOM 755 O O . VAL A 1 98 ? 1.975 -7.304 -14.929 1.00 90.81 98 VAL A O 1
ATOM 758 N N . GLU A 1 99 ? 2.892 -7.557 -12.902 1.00 85.06 99 GLU A N 1
ATOM 759 C CA . GLU A 1 99 ? 1.626 -7.522 -12.159 1.00 85.06 99 GLU A CA 1
ATOM 760 C C . GLU A 1 99 ? 1.019 -6.107 -12.059 1.00 85.06 99 GLU A C 1
ATOM 762 O O . GLU A 1 99 ? -0.204 -5.952 -12.032 1.00 85.06 99 GLU A O 1
ATOM 767 N N . SER A 1 100 ? 1.848 -5.057 -12.046 1.00 87.06 100 SER A N 1
ATOM 768 C CA . SER A 1 100 ? 1.396 -3.660 -11.927 1.00 87.06 100 SER A CA 1
ATOM 769 C C . SER A 1 100 ? 1.010 -2.993 -13.247 1.00 87.06 100 SER A C 1
ATOM 771 O O . SER A 1 100 ? 0.127 -2.135 -13.243 1.00 87.06 100 SER A O 1
ATOM 773 N N . VAL A 1 101 ? 1.609 -3.357 -14.388 1.00 89.50 101 VAL A N 1
ATOM 774 C CA . VAL A 1 101 ? 1.315 -2.707 -15.686 1.00 89.50 101 VAL A CA 1
ATOM 775 C C . VAL A 1 101 ? -0.180 -2.701 -16.037 1.00 89.50 101 VAL A C 1
ATOM 777 O O . VAL A 1 101 ? -0.676 -1.642 -16.428 1.00 89.50 101 VAL A O 1
ATOM 780 N N . PRO A 1 102 ? -0.946 -3.796 -15.857 1.00 87.81 102 PRO A N 1
ATOM 781 C CA . PRO A 1 102 ? -2.384 -3.762 -16.099 1.00 87.81 102 PRO A CA 1
ATOM 782 C C . PRO A 1 102 ? -3.122 -2.731 -15.238 1.00 87.81 102 PRO A C 1
ATOM 784 O O . PRO A 1 102 ? -4.084 -2.144 -15.712 1.00 87.81 102 PRO A O 1
ATOM 787 N N . ARG A 1 103 ? -2.660 -2.471 -14.006 1.00 88.25 103 ARG A N 1
ATOM 788 C CA . ARG A 1 103 ? -3.235 -1.448 -13.114 1.00 88.25 103 ARG A CA 1
ATOM 789 C C . ARG A 1 103 ? -2.930 -0.037 -13.611 1.00 88.25 103 ARG A C 1
ATOM 791 O O . ARG A 1 103 ? -3.804 0.819 -13.589 1.00 88.25 103 ARG A O 1
ATOM 798 N N . PHE A 1 104 ? -1.714 0.195 -14.111 1.00 85.38 104 PHE A N 1
ATOM 799 C CA . PHE A 1 104 ? -1.374 1.454 -14.779 1.00 85.38 104 PHE A CA 1
ATOM 800 C C . PHE A 1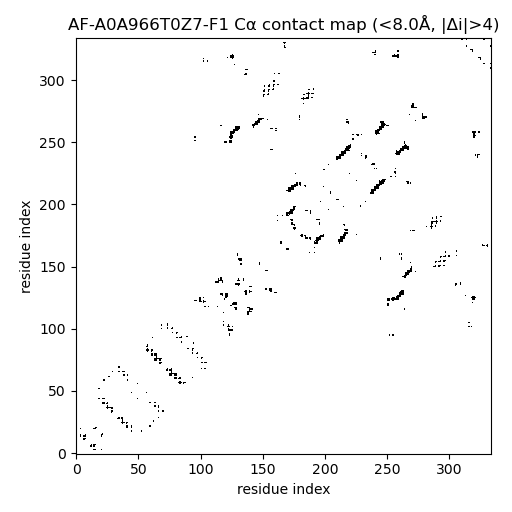 104 ? -2.253 1.706 -16.012 1.00 85.38 104 PHE A C 1
ATOM 802 O O . PHE A 1 104 ? -2.638 2.847 -16.254 1.00 85.38 104 PHE A O 1
ATOM 809 N N . ALA A 1 105 ? -2.593 0.652 -16.759 1.00 83.25 105 ALA A N 1
ATOM 810 C CA . ALA A 1 105 ? -3.445 0.740 -17.942 1.00 83.25 105 ALA A CA 1
ATOM 811 C C . ALA A 1 105 ? -4.926 1.022 -17.639 1.00 83.25 105 ALA A C 1
ATOM 813 O O . ALA A 1 105 ? -5.642 1.457 -18.538 1.00 83.25 105 ALA A O 1
ATOM 814 N N . GLU A 1 106 ? -5.393 0.789 -16.406 1.00 83.69 106 GLU A N 1
ATOM 815 C CA . GLU A 1 106 ? -6.769 1.119 -16.004 1.00 83.69 106 GLU A CA 1
ATOM 816 C C . GLU A 1 106 ? -6.984 2.626 -15.833 1.00 83.69 106 GLU A C 1
ATOM 818 O O . GLU A 1 106 ? -8.122 3.088 -15.876 1.00 83.69 106 GLU A O 1
ATOM 823 N N . PHE A 1 107 ? -5.915 3.418 -15.707 1.00 78.06 107 PHE A N 1
ATOM 824 C CA . PHE A 1 107 ? -6.055 4.866 -15.638 1.00 78.06 107 PHE A CA 1
ATOM 825 C C . PHE A 1 107 ? -6.395 5.450 -17.005 1.00 78.06 107 PHE A C 1
ATOM 827 O O . PHE A 1 107 ? -5.577 5.453 -17.929 1.00 78.06 107 PHE A O 1
ATOM 834 N N . ASN A 1 108 ? -7.594 6.017 -17.117 1.00 62.59 108 ASN A N 1
ATOM 835 C CA . ASN A 1 108 ? -7.945 6.806 -18.285 1.00 62.59 108 ASN A CA 1
ATOM 836 C C . ASN A 1 108 ? -7.170 8.138 -18.278 1.00 62.59 108 ASN A C 1
ATOM 838 O O . ASN A 1 108 ? -7.012 8.769 -17.230 1.00 62.59 108 ASN A O 1
ATOM 842 N N . ARG A 1 109 ? -6.704 8.591 -19.450 1.00 55.03 109 ARG A N 1
ATOM 843 C CA . ARG A 1 109 ? -5.997 9.880 -19.595 1.00 55.03 109 ARG A CA 1
ATOM 844 C C . ARG A 1 109 ? -6.867 11.074 -19.188 1.00 55.03 109 ARG A C 1
ATOM 846 O O . ARG A 1 109 ? -6.317 12.078 -18.760 1.00 55.03 109 ARG A O 1
ATOM 853 N N . ASP A 1 110 ? -8.187 10.912 -19.251 1.00 48.38 110 ASP A N 1
ATOM 854 C CA . ASP A 1 110 ? -9.180 11.928 -18.886 1.00 48.38 110 ASP A CA 1
ATOM 855 C C . ASP A 1 110 ? -9.408 12.051 -17.364 1.00 48.38 110 ASP A C 1
ATOM 857 O O . ASP A 1 110 ? -10.160 12.910 -16.917 1.00 48.38 110 ASP A O 1
ATOM 861 N N . ALA A 1 111 ? -8.780 11.199 -16.543 1.00 58.09 111 ALA A N 1
ATOM 862 C CA . ALA A 1 111 ? -8.921 11.208 -15.086 1.00 58.09 111 ALA A CA 1
ATOM 863 C C . ALA A 1 111 ? -7.960 12.221 -14.422 1.00 58.09 111 ALA A C 1
ATOM 865 O O . ALA A 1 111 ? -7.156 11.864 -13.552 1.00 58.09 111 ALA A O 1
ATOM 866 N N . GLU A 1 112 ? -7.999 13.478 -14.882 1.00 55.84 112 GLU A N 1
ATOM 867 C CA . GLU A 1 112 ? -7.097 14.560 -14.447 1.00 55.84 112 GLU A CA 1
ATOM 868 C C . GLU A 1 112 ? -7.234 14.906 -12.950 1.00 55.84 112 GLU A C 1
ATOM 870 O O . GLU A 1 112 ? -6.272 15.390 -12.355 1.00 55.84 112 GLU A O 1
ATOM 875 N N . ASP A 1 113 ? -8.347 14.540 -12.308 1.00 68.81 113 ASP A N 1
ATOM 876 C CA . ASP A 1 113 ? -8.669 14.944 -10.931 1.00 68.81 113 ASP A CA 1
ATOM 877 C C . ASP A 1 113 ? -8.079 14.051 -9.818 1.00 68.81 113 ASP A C 1
ATOM 879 O O . ASP A 1 113 ? -8.241 14.351 -8.637 1.00 68.81 113 ASP A O 1
ATOM 883 N N . ILE A 1 114 ? -7.392 12.944 -10.134 1.00 77.19 114 ILE A N 1
ATOM 884 C CA . ILE A 1 114 ? -6.849 12.045 -9.093 1.00 77.19 114 ILE A CA 1
ATOM 885 C C . ILE A 1 114 ? -5.387 12.357 -8.802 1.00 77.19 114 ILE A C 1
ATOM 887 O O . ILE A 1 114 ? -4.547 12.453 -9.712 1.00 77.19 114 ILE A O 1
ATOM 891 N N . SER A 1 115 ? -5.042 12.400 -7.511 1.00 81.12 115 SER A N 1
ATOM 892 C CA . SER A 1 115 ? -3.666 12.673 -7.121 1.00 81.12 115 SER A CA 1
ATOM 893 C C . SER A 1 115 ? -2.684 11.636 -7.688 1.00 81.12 115 SER A C 1
ATOM 895 O O . SER A 1 115 ? -2.978 10.433 -7.755 1.00 81.12 115 SER A O 1
ATOM 897 N N . PRO A 1 116 ? -1.478 12.069 -8.098 1.00 83.69 116 PRO A N 1
ATOM 898 C CA . PRO A 1 116 ? -0.412 11.155 -8.496 1.00 83.69 116 PRO A CA 1
ATOM 899 C C . PRO A 1 116 ? -0.108 10.095 -7.428 1.00 83.69 116 PRO A C 1
ATOM 901 O O . PRO A 1 116 ? 0.117 8.938 -7.775 1.00 83.69 116 PRO A O 1
ATOM 904 N N . ALA A 1 117 ? -0.171 10.460 -6.142 1.00 86.19 117 ALA A N 1
ATOM 905 C CA . ALA A 1 117 ? 0.096 9.557 -5.026 1.00 86.19 117 ALA A CA 1
ATOM 906 C C . ALA A 1 117 ? -0.873 8.368 -4.995 1.00 86.19 117 ALA A C 1
ATOM 908 O O . ALA A 1 117 ? -0.439 7.218 -4.880 1.00 86.19 117 ALA A O 1
ATOM 909 N N . LYS A 1 118 ? -2.175 8.633 -5.166 1.00 87.44 118 LYS A N 1
ATOM 910 C CA . LYS A 1 118 ? -3.211 7.595 -5.166 1.00 87.44 118 LYS A CA 1
ATOM 911 C C . LYS A 1 118 ? -3.079 6.667 -6.369 1.00 87.44 118 LYS A C 1
ATOM 913 O O . LYS A 1 118 ? -3.108 5.446 -6.208 1.00 87.44 118 LYS A O 1
ATOM 918 N N . ARG A 1 119 ? -2.830 7.231 -7.558 1.00 86.44 119 ARG A N 1
ATOM 919 C CA . ARG A 1 119 ? -2.531 6.443 -8.766 1.00 86.44 119 ARG A CA 1
ATOM 920 C C . ARG A 1 119 ? -1.319 5.538 -8.563 1.00 86.44 119 ARG A C 1
ATOM 922 O O . ARG A 1 119 ? -1.361 4.368 -8.929 1.00 86.44 119 ARG A O 1
ATOM 929 N N . MET A 1 120 ? -0.252 6.046 -7.951 1.00 86.56 120 MET A N 1
ATOM 930 C CA . MET A 1 120 ? 0.952 5.250 -7.716 1.00 86.56 120 MET A CA 1
ATOM 931 C C . MET A 1 120 ? 0.733 4.137 -6.693 1.00 86.56 120 MET A C 1
ATOM 933 O O . MET A 1 120 ? 1.197 3.026 -6.929 1.00 86.56 120 MET A O 1
ATOM 937 N N . ALA A 1 121 ? -0.003 4.393 -5.608 1.00 89.50 121 ALA A N 1
ATOM 938 C CA . ALA A 1 121 ? -0.331 3.360 -4.627 1.00 89.50 121 ALA A CA 1
ATOM 939 C C . ALA A 1 121 ? -1.150 2.221 -5.234 1.00 89.50 121 ALA A C 1
ATOM 941 O O . ALA A 1 121 ? -0.790 1.048 -5.097 1.00 89.50 121 ALA A O 1
ATOM 942 N N . TYR A 1 122 ? -2.180 2.576 -5.997 1.00 89.50 122 TYR A N 1
ATOM 943 C CA . TYR A 1 122 ? -2.987 1.591 -6.692 1.00 89.50 122 TYR A CA 1
ATOM 944 C C . TYR A 1 122 ? -2.175 0.826 -7.735 1.00 89.50 122 TYR A C 1
ATOM 946 O O . TYR A 1 122 ? -2.149 -0.398 -7.721 1.00 89.50 122 TYR A O 1
ATOM 954 N N . ALA A 1 123 ? -1.456 1.512 -8.622 1.00 87.50 123 ALA A N 1
ATOM 955 C CA . ALA A 1 123 ? -0.776 0.811 -9.697 1.00 87.50 123 ALA A CA 1
ATOM 956 C C . ALA A 1 123 ? 0.403 -0.033 -9.214 1.00 87.50 123 ALA A C 1
ATOM 958 O O . ALA A 1 123 ? 0.548 -1.173 -9.647 1.00 87.50 123 ALA A O 1
ATOM 959 N N . GLN A 1 124 ? 1.221 0.485 -8.297 1.00 86.56 124 GLN A N 1
ATOM 960 C CA . GLN A 1 124 ? 2.431 -0.211 -7.862 1.00 86.56 124 GLN A CA 1
ATOM 961 C C . GLN A 1 124 ? 2.177 -1.279 -6.808 1.00 86.56 124 GLN A C 1
ATOM 963 O O . GLN A 1 124 ? 2.928 -2.245 -6.795 1.00 86.56 124 GLN A O 1
ATOM 968 N N . ALA A 1 125 ? 1.161 -1.142 -5.954 1.00 87.00 125 ALA A N 1
ATOM 969 C CA . ALA A 1 125 ? 0.895 -2.122 -4.900 1.00 87.00 125 ALA A CA 1
ATOM 970 C C . ALA A 1 125 ? -0.462 -2.821 -5.035 1.00 87.00 125 ALA A C 1
ATOM 972 O O . ALA A 1 125 ? -0.643 -3.877 -4.447 1.00 87.00 125 ALA A O 1
ATOM 973 N N . GLY A 1 126 ? -1.401 -2.281 -5.818 1.00 89.06 126 GLY A N 1
ATOM 974 C CA . GLY A 1 126 ? -2.810 -2.681 -5.755 1.00 89.06 126 GLY A CA 1
ATOM 975 C C . GLY A 1 126 ? -3.502 -2.174 -4.485 1.00 89.06 126 GLY A C 1
ATOM 976 O O . GLY A 1 126 ? -4.553 -2.695 -4.117 1.00 89.06 126 GLY A O 1
ATOM 977 N N . ALA A 1 127 ? -2.896 -1.195 -3.805 1.00 91.44 127 ALA A N 1
ATOM 978 C CA . ALA A 1 127 ? -3.322 -0.715 -2.500 1.00 91.44 127 ALA A CA 1
ATOM 979 C C . ALA A 1 127 ? -4.290 0.470 -2.601 1.00 91.44 127 ALA A C 1
ATOM 981 O O . ALA A 1 127 ? -4.250 1.264 -3.547 1.00 91.44 127 ALA A O 1
ATOM 982 N N . MET A 1 128 ? -5.125 0.625 -1.579 1.00 91.19 128 MET A N 1
ATOM 983 C CA . MET A 1 128 ? -5.970 1.801 -1.384 1.00 91.19 128 MET A CA 1
ATOM 984 C C . MET A 1 128 ? -5.215 2.843 -0.560 1.00 91.19 128 MET A C 1
ATOM 986 O O . MET A 1 128 ? -4.844 2.567 0.580 1.00 91.19 128 MET A O 1
ATOM 990 N N . LEU A 1 129 ? -4.990 4.035 -1.123 1.00 92.31 129 LEU A N 1
ATOM 991 C CA . LEU A 1 129 ? -4.397 5.159 -0.394 1.00 92.31 129 LEU A CA 1
ATOM 992 C C . LEU A 1 129 ? -5.499 6.045 0.175 1.00 92.31 129 LEU A C 1
ATOM 994 O O . LEU A 1 129 ? -6.244 6.667 -0.586 1.00 92.31 129 LEU A O 1
ATOM 998 N N . PHE A 1 130 ? -5.589 6.087 1.500 1.00 90.00 130 PHE A N 1
ATOM 999 C CA . PHE A 1 130 ? -6.625 6.805 2.224 1.00 90.00 130 PHE A CA 1
ATOM 1000 C C . PHE A 1 130 ? -6.287 8.258 2.476 1.00 90.00 130 PHE A C 1
ATOM 1002 O O . PHE A 1 130 ? -7.232 9.029 2.468 1.00 90.00 130 PHE A O 1
ATOM 1009 N N . GLY A 1 131 ? -5.019 8.632 2.649 1.00 88.56 131 GLY A N 1
ATOM 1010 C CA . GLY A 1 131 ? -4.650 9.992 3.033 1.00 88.56 131 GLY A CA 1
ATOM 1011 C C . GLY A 1 131 ? -4.729 10.229 4.545 1.00 88.56 131 GLY A C 1
ATOM 1012 O O . GLY A 1 131 ? -4.889 9.288 5.329 1.00 88.56 131 GLY A O 1
ATOM 1013 N N . LEU A 1 132 ? -4.580 11.486 4.949 1.00 86.56 132 LEU A N 1
ATOM 1014 C CA . LEU A 1 132 ? -4.615 11.984 6.323 1.00 86.56 132 LEU A CA 1
ATOM 1015 C C . LEU A 1 132 ? -5.868 12.837 6.588 1.00 86.56 132 LEU A C 1
ATOM 1017 O O . LEU A 1 132 ? -6.783 12.913 5.770 1.00 86.56 132 LEU A O 1
ATOM 1021 N N . LEU A 1 133 ? -5.903 13.479 7.761 1.00 72.81 133 LEU A N 1
ATOM 1022 C CA . L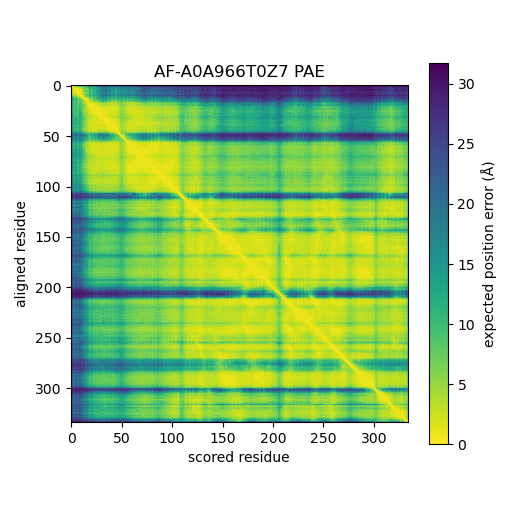EU A 1 133 ? -7.021 14.297 8.241 1.00 72.81 133 LEU A CA 1
ATOM 1023 C C . LEU A 1 133 ? -7.386 15.452 7.291 1.00 72.81 133 LEU A C 1
ATOM 1025 O O . LEU A 1 133 ? -8.569 15.700 7.074 1.00 72.81 133 LEU A O 1
ATOM 1029 N N . ASP A 1 134 ? -6.389 16.134 6.726 1.00 73.06 134 ASP A N 1
ATOM 1030 C CA . ASP A 1 134 ? -6.602 17.382 5.977 1.00 73.06 134 ASP A CA 1
ATOM 1031 C C . ASP A 1 134 ? -6.926 17.173 4.491 1.00 73.06 134 ASP A C 1
ATOM 1033 O O . ASP A 1 134 ? -7.099 18.146 3.755 1.00 73.06 134 ASP A O 1
ATOM 1037 N N . ASP A 1 135 ? -6.995 15.921 4.026 1.00 81.44 135 ASP A N 1
ATOM 1038 C CA . ASP A 1 135 ? -7.289 15.617 2.628 1.00 81.44 135 ASP A CA 1
ATOM 1039 C C . ASP A 1 135 ? -8.680 15.016 2.407 1.00 81.44 135 ASP A C 1
ATOM 1041 O O . ASP A 1 135 ? -9.317 14.413 3.275 1.00 81.44 135 ASP A O 1
ATOM 1045 N N . ASP A 1 136 ? -9.155 15.177 1.177 1.00 74.50 136 ASP A N 1
ATOM 1046 C CA . ASP A 1 136 ? -10.431 14.664 0.678 1.00 74.50 136 ASP A CA 1
ATOM 1047 C C . ASP A 1 136 ? -10.391 13.147 0.370 1.00 74.50 136 ASP A C 1
ATOM 1049 O O . ASP A 1 136 ? -11.392 12.570 -0.060 1.00 74.50 136 ASP A O 1
ATOM 1053 N N . GLY A 1 137 ? -9.246 12.480 0.573 1.00 77.62 137 GLY A N 1
ATOM 1054 C CA . GLY A 1 137 ? -9.014 11.082 0.205 1.00 77.62 137 GLY A CA 1
ATOM 1055 C C . GLY A 1 137 ? -8.949 10.815 -1.306 1.00 77.62 137 GLY A C 1
ATOM 1056 O O . GLY A 1 137 ? -8.939 9.647 -1.723 1.00 77.62 137 GLY A O 1
ATOM 1057 N N . VAL A 1 138 ? -8.920 11.864 -2.134 1.00 76.62 138 VAL A N 1
ATOM 1058 C CA . VAL A 1 138 ? -8.843 11.828 -3.606 1.00 76.62 138 VAL A CA 1
ATOM 1059 C C . VAL A 1 138 ? -7.598 12.583 -4.085 1.00 76.62 138 VAL A C 1
ATOM 1061 O O . VAL A 1 138 ? -6.729 12.002 -4.741 1.00 76.62 138 VAL A O 1
ATOM 1064 N N . THR A 1 139 ? -7.473 13.843 -3.687 1.00 79.50 139 THR A N 1
ATOM 1065 C CA . THR A 1 139 ? -6.354 14.761 -3.889 1.00 79.50 139 THR A CA 1
ATOM 1066 C C . THR A 1 139 ? -5.344 14.640 -2.743 1.00 79.50 139 THR A C 1
ATOM 1068 O O . THR A 1 139 ? -5.124 15.560 -1.962 1.00 79.50 139 THR A O 1
ATOM 1071 N N . ILE A 1 140 ? -4.716 13.470 -2.626 1.00 84.12 140 ILE A N 1
ATOM 1072 C CA . ILE A 1 140 ? -3.775 13.173 -1.536 1.00 84.12 140 ILE A CA 1
ATOM 1073 C C . ILE A 1 140 ? -2.369 13.683 -1.904 1.00 84.12 140 ILE A C 1
ATOM 1075 O O . ILE A 1 140 ? -1.848 13.249 -2.944 1.00 84.12 140 ILE A O 1
ATOM 1079 N N . PRO A 1 141 ? -1.745 14.568 -1.104 1.00 82.44 141 PRO A N 1
ATOM 1080 C CA . PRO A 1 141 ? -0.390 15.053 -1.352 1.00 82.44 141 PRO A CA 1
ATOM 1081 C C . PRO A 1 141 ? 0.675 13.992 -1.021 1.00 82.44 141 PRO A C 1
ATOM 1083 O O . PRO A 1 141 ? 0.412 12.988 -0.360 1.00 82.44 141 PRO A O 1
ATOM 1086 N N . ASP A 1 142 ? 1.906 14.216 -1.487 1.00 80.25 142 ASP A N 1
ATOM 1087 C CA . ASP A 1 142 ? 3.043 13.361 -1.136 1.00 80.25 142 ASP A CA 1
ATOM 1088 C C . ASP A 1 142 ? 3.647 13.797 0.206 1.00 80.25 142 ASP A C 1
ATOM 1090 O O . ASP A 1 142 ? 4.217 14.882 0.328 1.00 80.25 142 ASP A O 1
ATOM 1094 N N . TYR A 1 143 ? 3.545 12.923 1.208 1.00 81.12 143 TYR A N 1
ATOM 1095 C CA . TYR A 1 143 ? 4.086 13.153 2.546 1.00 81.12 143 TYR A CA 1
ATOM 1096 C C . TYR A 1 143 ? 5.513 12.591 2.671 1.00 81.12 143 TYR A C 1
ATOM 1098 O O . TYR A 1 143 ? 5.694 11.382 2.519 1.00 81.12 143 TYR A O 1
ATOM 1106 N N . PRO A 1 144 ? 6.535 13.412 2.981 1.00 73.94 144 PRO A N 1
ATOM 1107 C CA . PRO A 1 144 ? 7.889 12.914 3.240 1.00 73.94 144 PRO A CA 1
ATOM 1108 C C . PRO A 1 144 ? 8.013 12.240 4.619 1.00 73.94 144 PRO A C 1
ATOM 1110 O O . PRO A 1 144 ? 8.800 11.309 4.782 1.00 73.94 144 PRO A O 1
ATOM 1113 N N . GLY A 1 145 ? 7.220 12.688 5.595 1.00 82.44 145 GLY A N 1
ATOM 1114 C CA . GLY A 1 145 ? 7.125 12.147 6.949 1.00 82.44 145 GLY A CA 1
ATOM 1115 C C . GLY A 1 145 ? 6.143 12.969 7.791 1.00 82.44 145 GLY A C 1
ATOM 1116 O O . GLY A 1 145 ? 5.950 14.152 7.506 1.00 82.44 145 GLY A O 1
ATOM 1117 N N . ILE A 1 146 ? 5.488 12.346 8.772 1.00 87.81 146 ILE A N 1
ATOM 1118 C CA . ILE A 1 146 ? 4.418 12.949 9.584 1.00 87.81 146 ILE A CA 1
ATOM 1119 C C . ILE A 1 146 ? 4.627 12.570 11.051 1.00 87.81 146 ILE A C 1
ATOM 1121 O O . ILE A 1 146 ? 4.787 11.393 11.360 1.00 87.81 146 ILE A O 1
ATOM 1125 N N . GLY A 1 147 ? 4.584 13.542 11.958 1.00 89.69 147 GLY A N 1
ATOM 1126 C CA . GLY A 1 147 ? 4.523 13.277 13.396 1.00 89.69 147 GLY A CA 1
ATOM 1127 C C . GLY A 1 147 ? 3.112 13.513 13.913 1.00 89.69 147 GLY A C 1
ATOM 1128 O O . GLY A 1 147 ? 2.658 14.648 13.890 1.00 89.69 147 GLY A O 1
ATOM 1129 N N . LEU A 1 148 ? 2.437 12.463 14.381 1.00 91.31 148 LEU A N 1
ATOM 1130 C CA . LEU A 1 148 ? 1.113 12.554 14.997 1.00 91.31 148 LEU A CA 1
ATOM 1131 C C . LEU A 1 148 ? 1.285 12.840 16.490 1.00 91.31 148 LEU A C 1
ATOM 1133 O O . LEU A 1 148 ? 1.967 12.105 17.211 1.00 91.31 148 LEU A O 1
ATOM 1137 N N . GLU A 1 149 ? 0.759 13.962 16.957 1.00 89.69 149 GLU A N 1
ATOM 1138 C CA . GLU A 1 149 ? 0.959 14.490 18.309 1.00 89.69 149 GLU A CA 1
ATOM 1139 C C . GLU A 1 149 ? -0.059 13.953 19.307 1.00 89.69 149 GLU A C 1
ATOM 1141 O O . GLU A 1 149 ? 0.266 13.753 20.478 1.00 89.69 149 GLU A O 1
ATOM 1146 N N . THR A 1 150 ? -1.269 13.656 18.841 1.00 91.94 150 THR A N 1
ATOM 1147 C CA . THR A 1 150 ? -2.404 13.340 19.709 1.00 91.94 150 THR A CA 1
ATOM 1148 C C . THR A 1 150 ? -3.108 12.045 19.314 1.00 91.94 150 THR A C 1
ATOM 1150 O O . THR A 1 150 ? -3.001 11.561 18.184 1.00 91.94 150 THR A O 1
ATOM 1153 N N . LEU A 1 151 ? -3.870 11.467 20.251 1.00 95.00 151 LEU A N 1
ATOM 1154 C CA . LEU A 1 151 ? -4.725 10.313 19.952 1.00 95.00 151 LEU A CA 1
ATOM 1155 C C . LEU A 1 151 ? -5.817 10.657 18.936 1.00 95.00 151 LEU A C 1
ATOM 1157 O O . LEU A 1 151 ? -6.163 9.811 18.116 1.00 95.00 151 LEU A O 1
ATOM 1161 N N . ASP A 1 152 ? -6.348 11.882 18.968 1.00 93.31 152 ASP A N 1
ATOM 1162 C CA . ASP A 1 152 ? -7.374 12.326 18.022 1.00 93.31 152 ASP A CA 1
ATOM 1163 C C . ASP A 1 152 ? -6.818 12.441 16.590 1.00 93.31 152 ASP A C 1
ATOM 1165 O O . ASP A 1 152 ? -7.512 12.088 15.635 1.00 93.31 152 ASP A O 1
ATOM 1169 N N . GLU A 1 153 ? -5.552 12.836 16.420 1.00 92.81 153 GLU A N 1
ATOM 1170 C CA . GLU A 1 153 ? -4.879 12.803 15.114 1.00 92.81 153 GLU A CA 1
ATOM 1171 C C . GLU A 1 153 ? -4.717 11.374 14.592 1.00 92.81 153 GLU A C 1
ATOM 1173 O O . GLU A 1 153 ? -5.095 11.092 13.453 1.00 92.81 153 GLU A O 1
ATOM 1178 N N . VAL A 1 154 ? -4.228 10.445 15.425 1.00 95.12 154 VAL A N 1
ATOM 1179 C CA . VAL A 1 154 ? -4.114 9.033 15.021 1.00 95.12 154 VAL A CA 1
ATOM 1180 C C . VAL A 1 154 ? -5.490 8.455 14.686 1.00 95.12 154 VAL A C 1
ATOM 1182 O O . VAL A 1 154 ? -5.662 7.830 13.640 1.00 95.12 154 VAL A O 1
ATOM 1185 N N . ALA A 1 155 ? -6.492 8.706 15.531 1.00 95.38 155 ALA A N 1
ATOM 1186 C CA . ALA A 1 155 ? -7.871 8.289 15.307 1.00 95.38 155 ALA A CA 1
ATOM 1187 C C . ALA A 1 155 ? -8.431 8.815 13.980 1.00 95.38 155 ALA A C 1
ATOM 1189 O O . ALA A 1 155 ? -9.099 8.079 13.258 1.00 95.38 155 ALA A O 1
ATOM 1190 N N . SER A 1 156 ? -8.128 10.063 13.632 1.00 91.06 156 SER A N 1
ATOM 1191 C CA . SER A 1 156 ? -8.570 10.671 12.378 1.00 91.06 156 SER A CA 1
ATOM 1192 C C . SER A 1 156 ? -7.943 10.001 11.155 1.00 91.06 156 SER A C 1
ATOM 1194 O O . SER A 1 156 ? -8.642 9.719 10.181 1.00 91.06 156 SER A O 1
ATOM 1196 N N . VAL A 1 157 ? -6.650 9.670 11.222 1.00 92.38 157 VAL A N 1
ATOM 1197 C CA . VAL A 1 157 ? -5.931 8.976 10.140 1.00 92.38 157 VAL A CA 1
ATOM 1198 C C . VAL A 1 157 ? -6.475 7.562 9.901 1.00 92.38 157 VAL A C 1
ATOM 1200 O O . VAL A 1 157 ? -6.568 7.119 8.752 1.00 92.38 157 VAL A O 1
ATOM 1203 N N . ILE A 1 158 ? -6.864 6.853 10.966 1.00 94.56 158 ILE A N 1
ATOM 1204 C CA . ILE A 1 158 ? -7.390 5.482 10.868 1.00 94.56 158 ILE A CA 1
ATOM 1205 C C . ILE A 1 158 ? -8.918 5.432 10.654 1.00 94.56 158 ILE A C 1
ATOM 1207 O O . ILE A 1 158 ? -9.445 4.378 10.296 1.00 94.56 158 ILE A O 1
ATOM 1211 N N . ALA A 1 159 ? -9.647 6.548 10.801 1.00 92.69 159 ALA A N 1
ATOM 1212 C CA . ALA A 1 159 ? -11.110 6.593 10.690 1.00 92.69 159 ALA A CA 1
ATOM 1213 C C . ALA A 1 159 ? -11.632 6.187 9.304 1.00 92.69 159 ALA A C 1
ATOM 1215 O O . ALA A 1 159 ? -12.554 5.376 9.201 1.00 92.69 159 ALA A O 1
ATOM 1216 N N . ARG A 1 160 ? -11.044 6.715 8.221 1.00 89.94 160 ARG A N 1
ATOM 1217 C CA . ARG A 1 160 ? -11.461 6.415 6.837 1.00 89.94 160 ARG A CA 1
ATOM 1218 C C . ARG A 1 160 ? -11.183 4.946 6.447 1.00 89.94 160 ARG A C 1
ATOM 1220 O O . ARG A 1 160 ? -12.106 4.307 5.926 1.00 89.94 160 ARG A O 1
ATOM 1227 N N . PRO A 1 161 ? -10.000 4.365 6.745 1.00 92.50 161 PRO A N 1
ATOM 1228 C CA . PRO A 1 161 ? -9.772 2.922 6.639 1.00 92.50 161 PRO A CA 1
ATOM 1229 C C . PRO A 1 161 ? -10.750 2.091 7.479 1.00 92.50 161 PRO A C 1
ATOM 1231 O O . PRO A 1 161 ? -11.375 1.175 6.951 1.00 92.50 161 PRO A O 1
ATOM 1234 N N . ALA A 1 162 ? -10.954 2.431 8.756 1.00 93.44 162 ALA A N 1
ATOM 1235 C CA . ALA A 1 162 ? -11.858 1.691 9.639 1.00 93.44 162 ALA A CA 1
ATOM 1236 C C . ALA A 1 162 ? -13.305 1.711 9.123 1.00 93.44 162 ALA A C 1
ATOM 1238 O O . ALA A 1 162 ? -13.964 0.673 9.075 1.00 93.44 162 ALA A O 1
ATOM 1239 N N . ARG A 1 163 ? -13.789 2.867 8.655 1.00 90.81 163 ARG A N 1
ATOM 1240 C CA . ARG A 1 163 ? -15.115 2.985 8.041 1.00 90.81 163 ARG A CA 1
ATOM 1241 C C . ARG A 1 163 ? -15.226 2.184 6.744 1.00 90.81 163 ARG A C 1
ATOM 1243 O O . ARG A 1 163 ? -16.268 1.593 6.484 1.00 90.81 163 ARG A O 1
ATOM 1250 N N . THR A 1 164 ? -14.162 2.135 5.948 1.00 89.69 164 THR A N 1
ATOM 1251 C CA . THR A 1 164 ? -14.109 1.306 4.736 1.00 89.69 164 THR A CA 1
ATOM 1252 C C . THR A 1 164 ? -14.200 -0.178 5.083 1.00 89.69 164 THR A C 1
ATOM 1254 O O . THR A 1 164 ? -15.012 -0.891 4.503 1.00 89.69 164 THR A O 1
ATOM 1257 N N . LEU A 1 165 ? -13.459 -0.632 6.094 1.00 91.12 165 LEU A N 1
ATOM 1258 C CA . LEU A 1 165 ? -13.525 -2.008 6.589 1.00 91.12 165 LEU A CA 1
ATOM 1259 C C . LEU A 1 165 ? -14.926 -2.382 7.096 1.00 91.12 165 LEU A C 1
ATOM 1261 O O . LEU A 1 165 ? -15.395 -3.476 6.789 1.00 91.12 165 LEU A O 1
ATOM 1265 N N . GLN A 1 166 ? -15.628 -1.472 7.788 1.00 89.06 166 GLN A N 1
ATOM 1266 C CA . GLN A 1 166 ? -17.031 -1.684 8.192 1.00 89.06 166 GLN A CA 1
ATOM 1267 C C . GLN A 1 166 ? -17.947 -1.953 6.996 1.00 89.06 166 GLN A C 1
ATOM 1269 O O . GLN A 1 166 ? -18.842 -2.789 7.081 1.00 89.06 166 GLN A O 1
ATOM 1274 N N . LEU A 1 167 ? -17.737 -1.242 5.886 1.00 87.25 167 LEU A N 1
ATOM 1275 C CA . LEU A 1 167 ? -18.547 -1.386 4.675 1.00 87.25 167 LEU A CA 1
ATOM 1276 C C . LEU A 1 167 ? -18.204 -2.655 3.881 1.00 87.25 167 LEU A C 1
ATOM 1278 O O . LEU A 1 167 ? -19.062 -3.178 3.176 1.00 87.25 167 LEU A O 1
ATOM 1282 N N . LEU A 1 168 ? -16.972 -3.153 4.002 1.00 85.12 168 LEU A N 1
ATOM 1283 C CA . LEU A 1 168 ? -16.483 -4.339 3.292 1.00 85.12 168 LEU A CA 1
ATOM 1284 C C . LEU A 1 168 ? -16.668 -5.654 4.069 1.00 85.12 168 LEU A C 1
ATOM 1286 O O . LEU A 1 168 ? -16.368 -6.716 3.527 1.00 85.12 168 LEU A O 1
ATOM 1290 N N . GLY A 1 169 ? -17.177 -5.605 5.306 1.00 84.00 169 GLY A N 1
ATOM 1291 C CA . GLY A 1 169 ? -17.580 -6.799 6.062 1.00 84.00 169 GLY A CA 1
ATOM 1292 C C . GLY A 1 169 ? -16.948 -6.984 7.442 1.00 84.00 169 GLY A C 1
ATOM 1293 O O . GLY A 1 169 ? -17.296 -7.959 8.095 1.00 84.00 169 GLY A O 1
ATOM 1294 N N . SER A 1 170 ? -16.107 -6.048 7.899 1.00 86.56 170 SER A N 1
ATOM 1295 C CA . SER A 1 170 ? -15.356 -6.061 9.167 1.00 86.56 170 SER A CA 1
ATOM 1296 C C . SER A 1 170 ? -14.483 -7.313 9.407 1.00 86.56 170 SER A C 1
ATOM 1298 O O . SER A 1 170 ? -14.978 -8.437 9.454 1.00 86.56 170 SER A O 1
ATOM 1300 N N . PRO A 1 171 ? -13.174 -7.153 9.672 1.00 90.88 171 PRO A N 1
ATOM 1301 C CA . PRO A 1 171 ? -12.310 -8.285 9.990 1.00 90.88 171 PRO A CA 1
ATOM 1302 C C . PRO A 1 171 ? -12.719 -8.948 11.314 1.00 90.88 171 PRO A C 1
ATOM 1304 O O . PRO A 1 171 ? -12.951 -8.277 12.320 1.00 90.88 171 PRO A O 1
ATOM 1307 N N . ALA A 1 172 ? -12.755 -10.280 11.319 1.00 91.25 172 ALA A N 1
ATOM 1308 C CA . ALA A 1 172 ? -13.040 -11.082 12.506 1.00 91.25 172 ALA A CA 1
ATOM 1309 C C . ALA A 1 172 ? -11.844 -11.129 13.466 1.00 91.25 172 ALA A C 1
ATOM 1311 O O . ALA A 1 172 ? -12.035 -11.177 14.681 1.00 91.25 172 ALA A O 1
ATOM 1312 N N . TYR A 1 173 ? -10.623 -11.088 12.927 1.00 94.00 173 TYR A N 1
ATOM 1313 C CA . TYR A 1 173 ? -9.385 -11.074 13.702 1.00 94.00 173 TYR A CA 1
ATOM 1314 C C . TYR A 1 173 ? -8.517 -9.889 13.314 1.00 94.00 173 TYR A C 1
ATOM 1316 O O . TYR A 1 173 ? -8.358 -9.597 12.131 1.00 94.00 173 TYR A O 1
ATOM 1324 N N . ILE A 1 174 ? -7.944 -9.210 14.302 1.00 96.50 174 ILE A N 1
ATOM 1325 C CA . ILE A 1 174 ? -7.083 -8.045 14.087 1.00 96.50 174 ILE A CA 1
ATOM 1326 C C . ILE A 1 174 ? -5.800 -8.230 14.893 1.00 96.50 174 ILE A C 1
ATOM 1328 O O . ILE A 1 174 ? -5.857 -8.559 16.075 1.00 96.50 174 ILE A O 1
ATOM 1332 N N . GLY A 1 175 ? -4.647 -8.045 14.257 1.00 96.19 175 GLY A N 1
ATOM 1333 C CA . GLY A 1 175 ? -3.347 -8.269 14.882 1.00 96.19 175 GLY A CA 1
ATOM 1334 C C . GLY A 1 175 ? -2.346 -7.183 14.518 1.00 96.19 175 GLY A C 1
ATOM 1335 O O . GLY A 1 175 ? -2.344 -6.674 13.396 1.00 96.19 175 GLY A O 1
ATOM 1336 N N . ALA A 1 176 ? -1.498 -6.818 15.475 1.00 96.62 176 ALA A N 1
ATOM 1337 C CA . ALA A 1 176 ? -0.416 -5.864 15.274 1.00 96.62 176 ALA A CA 1
ATOM 1338 C C . ALA A 1 176 ? 0.858 -6.586 14.821 1.00 96.62 176 ALA A C 1
ATOM 1340 O O . ALA A 1 176 ? 1.270 -7.571 15.426 1.00 96.62 176 ALA A O 1
ATOM 1341 N N . LEU A 1 177 ? 1.488 -6.085 13.760 1.00 95.50 177 LEU A N 1
ATOM 1342 C CA . LEU A 1 177 ? 2.742 -6.627 13.222 1.00 95.50 177 LEU A CA 1
ATOM 1343 C C . LEU A 1 177 ? 3.986 -6.092 13.940 1.00 95.50 177 LEU A C 1
ATOM 1345 O O . LEU A 1 177 ? 5.073 -6.644 13.793 1.00 95.50 177 LEU A O 1
ATOM 1349 N N . ASP A 1 178 ? 3.832 -5.011 14.699 1.00 93.44 178 ASP A N 1
ATOM 1350 C CA . ASP A 1 178 ? 4.892 -4.372 15.465 1.00 93.44 178 ASP A CA 1
ATOM 1351 C C . ASP A 1 178 ? 4.323 -3.759 16.754 1.00 93.44 178 ASP A C 1
ATOM 1353 O O . ASP A 1 178 ? 3.124 -3.484 16.858 1.00 93.44 178 ASP A O 1
ATOM 1357 N N . ALA A 1 179 ? 5.185 -3.559 17.756 1.00 91.75 179 ALA A N 1
ATOM 1358 C CA . ALA A 1 179 ? 4.774 -3.028 19.058 1.00 91.75 179 ALA A CA 1
ATOM 1359 C C . ALA A 1 179 ? 4.092 -1.642 18.972 1.00 91.75 179 ALA A C 1
ATOM 1361 O O . ALA A 1 179 ? 3.066 -1.459 19.630 1.00 91.75 179 ALA A O 1
ATOM 1362 N N . PRO A 1 180 ? 4.564 -0.689 18.140 1.00 93.50 180 PRO A N 1
ATOM 1363 C CA . PRO A 1 180 ? 3.889 0.600 17.963 1.00 93.50 180 PRO A CA 1
ATOM 1364 C C . PRO A 1 180 ? 2.454 0.487 17.435 1.00 93.50 180 PRO A C 1
ATOM 1366 O O . PRO A 1 180 ? 1.630 1.360 17.708 1.00 93.50 180 PRO A O 1
ATOM 1369 N N . SER A 1 181 ? 2.133 -0.589 16.715 1.00 95.88 181 SER A N 1
ATOM 1370 C CA . SER A 1 181 ? 0.802 -0.841 16.150 1.00 95.88 181 SER A CA 1
ATOM 1371 C C . SER A 1 181 ? -0.194 -1.449 17.127 1.00 95.88 181 SER A C 1
ATOM 1373 O O . SER A 1 181 ? -1.390 -1.467 16.831 1.00 95.88 181 SER A O 1
ATOM 1375 N N . GLN A 1 182 ? 0.264 -1.934 18.282 1.00 95.69 182 GLN A N 1
ATOM 1376 C CA . GLN A 1 182 ? -0.580 -2.635 19.249 1.00 95.69 182 GLN A CA 1
ATOM 1377 C C . GLN A 1 182 ? -1.796 -1.800 19.702 1.00 95.69 182 GLN A C 1
ATOM 1379 O O . GLN A 1 182 ? -2.921 -2.294 19.574 1.00 95.69 182 GLN A O 1
ATOM 1384 N N . PRO A 1 183 ? -1.650 -0.518 20.105 1.00 97.19 183 PRO A N 1
ATOM 1385 C CA . PRO A 1 183 ? -2.802 0.299 20.497 1.00 97.19 183 PRO A CA 1
ATOM 1386 C C . PRO A 1 183 ? -3.795 0.531 19.351 1.00 97.19 183 PRO A C 1
ATOM 1388 O O . PRO A 1 183 ? -4.998 0.645 19.579 1.00 97.19 183 PRO A O 1
ATOM 1391 N N . ILE A 1 184 ? -3.316 0.572 18.103 1.00 97.69 184 ILE A N 1
ATOM 1392 C CA . ILE A 1 184 ? -4.166 0.754 16.919 1.00 97.69 184 ILE A CA 1
ATOM 1393 C C . ILE A 1 184 ? -4.960 -0.522 16.629 1.00 97.69 184 ILE A C 1
ATOM 1395 O O . ILE A 1 184 ? -6.162 -0.443 16.378 1.00 97.69 184 ILE A O 1
ATOM 1399 N N . ALA A 1 185 ? -4.322 -1.694 16.693 1.00 97.44 185 ALA A N 1
ATOM 1400 C CA . ALA A 1 185 ? -5.003 -2.977 16.532 1.00 97.44 185 ALA A CA 1
ATOM 1401 C C . ALA A 1 185 ? -6.104 -3.158 17.592 1.00 97.44 185 ALA A C 1
ATOM 1403 O O . ALA A 1 185 ? -7.234 -3.522 17.257 1.00 97.44 185 ALA A O 1
ATOM 1404 N N . GLU A 1 186 ? -5.816 -2.819 18.851 1.00 97.44 186 GLU A N 1
ATOM 1405 C CA . GLU A 1 186 ? -6.795 -2.804 19.944 1.00 97.44 186 GLU A CA 1
ATOM 1406 C C . GLU A 1 186 ? -7.947 -1.830 19.677 1.00 97.44 186 GLU A C 1
ATOM 1408 O O . GLU A 1 186 ? -9.118 -2.194 19.819 1.00 97.44 186 GLU A O 1
ATOM 1413 N N . ALA A 1 187 ? -7.637 -0.608 19.239 1.00 98.19 187 ALA A N 1
ATOM 1414 C CA . ALA A 1 187 ? -8.646 0.397 18.936 1.00 98.19 187 ALA A CA 1
ATOM 1415 C C . ALA A 1 187 ? -9.585 -0.045 17.807 1.00 98.19 187 ALA A C 1
ATOM 1417 O O . ALA A 1 187 ? -10.805 0.027 17.956 1.00 98.19 187 ALA A O 1
ATOM 1418 N N . ILE A 1 188 ? -9.035 -0.559 16.703 1.00 97.75 188 ILE A N 1
ATOM 1419 C CA . ILE A 1 188 ? -9.823 -1.076 15.578 1.00 97.75 188 ILE A CA 1
ATOM 1420 C C . ILE A 1 188 ? -10.668 -2.272 16.033 1.00 97.75 188 ILE A C 1
ATOM 1422 O O . ILE A 1 188 ? -11.852 -2.331 15.709 1.00 97.75 188 ILE A O 1
ATOM 1426 N N . THR A 1 189 ? -10.116 -3.177 16.848 1.00 97.06 189 THR A N 1
ATOM 1427 C CA . THR A 1 189 ? -10.858 -4.323 17.407 1.00 97.06 189 THR A CA 1
ATOM 1428 C C . THR A 1 189 ? -12.076 -3.866 18.201 1.00 97.06 189 THR A C 1
ATOM 1430 O O . THR A 1 189 ? -13.192 -4.326 17.951 1.00 97.06 189 THR A O 1
ATOM 1433 N N . ASN A 1 190 ? -11.882 -2.895 19.094 1.00 96.44 190 ASN A N 1
ATOM 1434 C CA . ASN A 1 190 ? -12.930 -2.325 19.940 1.00 96.44 190 ASN A CA 1
ATOM 1435 C C . ASN A 1 190 ? -14.021 -1.570 19.163 1.00 96.44 190 ASN A C 1
ATOM 1437 O O . ASN A 1 190 ? -15.129 -1.382 19.676 1.00 96.44 190 ASN A O 1
ATOM 1441 N N . VAL A 1 191 ? -13.711 -1.074 17.964 1.00 96.69 191 VAL A N 1
ATOM 1442 C CA . VAL A 1 191 ? -14.649 -0.310 17.131 1.00 96.69 191 VAL A CA 1
ATOM 1443 C C . VAL A 1 191 ? -15.361 -1.189 16.106 1.00 96.69 191 VAL A C 1
ATOM 1445 O O . VAL A 1 191 ? -16.535 -0.952 15.827 1.00 96.69 191 VAL A O 1
ATOM 1448 N N . LEU A 1 192 ? -14.684 -2.198 15.553 1.00 94.38 192 LEU A N 1
ATOM 1449 C CA . LEU A 1 192 ? -15.228 -3.068 14.505 1.00 94.38 192 LEU A CA 1
ATOM 1450 C C . LEU A 1 192 ? -15.886 -4.349 15.037 1.00 94.38 192 LEU A C 1
ATOM 1452 O O . LEU A 1 192 ? -16.657 -4.960 14.302 1.00 94.38 192 LEU A O 1
ATOM 1456 N N . GLY A 1 193 ? -15.634 -4.731 16.295 1.00 88.56 193 GLY A N 1
ATOM 1457 C CA . GLY A 1 193 ? -16.265 -5.895 16.931 1.00 88.56 193 GLY A CA 1
ATOM 1458 C C . GLY A 1 193 ? -15.588 -7.237 16.626 1.00 88.56 193 GLY A C 1
ATOM 1459 O O . GLY A 1 193 ? -16.277 -8.248 16.517 1.00 88.56 193 GLY A O 1
ATOM 1460 N N . GLY A 1 194 ? -14.259 -7.245 16.479 1.00 89.44 194 GLY A N 1
ATOM 1461 C CA . GLY A 1 194 ? -13.454 -8.443 16.202 1.00 89.44 194 GLY A CA 1
ATOM 1462 C C . GLY A 1 194 ? -12.752 -9.031 17.434 1.00 89.44 194 GLY A C 1
ATOM 1463 O O . GLY A 1 194 ? -13.007 -8.644 18.573 1.00 89.44 194 GLY A O 1
ATOM 1464 N N . THR A 1 195 ? -11.823 -9.955 17.187 1.00 93.75 195 THR A N 1
ATOM 1465 C CA . THR A 1 195 ? -10.929 -10.548 18.192 1.00 93.75 195 THR A CA 1
ATOM 1466 C C . THR A 1 195 ? -9.491 -10.109 17.944 1.00 93.75 195 THR A C 1
ATOM 1468 O O . THR A 1 195 ? -8.946 -10.313 16.859 1.00 93.75 195 THR A O 1
ATOM 1471 N N . LEU A 1 196 ? -8.859 -9.534 18.965 1.00 94.25 196 LEU A N 1
ATOM 1472 C CA . LEU A 1 196 ? -7.433 -9.233 18.926 1.00 94.25 196 LEU A CA 1
ATOM 1473 C C . LEU A 1 196 ? -6.633 -10.544 18.957 1.00 94.25 196 LEU A C 1
ATOM 1475 O O . LEU A 1 196 ? -6.933 -11.423 19.768 1.00 94.25 196 LEU A O 1
ATOM 1479 N N . PHE A 1 197 ? -5.618 -10.679 18.108 1.00 93.50 197 PHE A N 1
ATOM 1480 C CA . PHE A 1 197 ? -4.729 -11.842 18.109 1.00 93.50 197 PHE A CA 1
ATOM 1481 C C . PHE A 1 197 ? -3.266 -11.446 17.912 1.00 93.50 197 PHE A C 1
ATOM 1483 O O . PHE A 1 197 ? -2.960 -10.357 17.429 1.00 93.50 197 PHE A O 1
ATOM 1490 N N . ASP A 1 198 ? -2.374 -12.362 18.279 1.00 90.69 198 ASP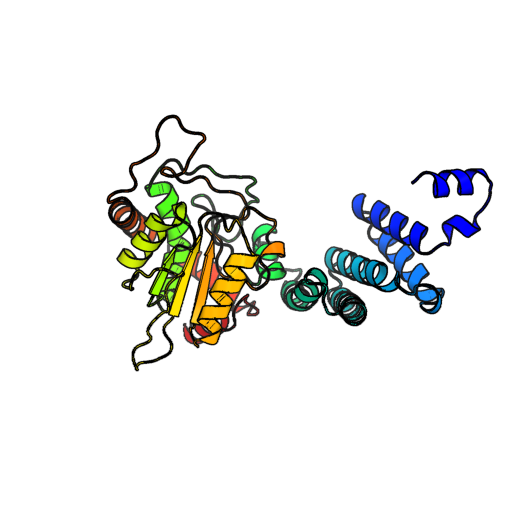 A N 1
ATOM 1491 C CA . ASP A 1 198 ? -0.936 -12.260 18.045 1.00 90.69 198 ASP A CA 1
ATOM 1492 C C . ASP A 1 198 ? -0.584 -12.909 16.691 1.00 90.69 198 ASP A C 1
ATOM 1494 O O . ASP A 1 198 ? -0.739 -14.128 16.560 1.00 90.69 198 ASP A O 1
ATOM 1498 N N . PRO A 1 199 ? -0.101 -12.146 15.689 1.00 87.12 199 PRO A N 1
ATOM 1499 C CA . PRO A 1 199 ? 0.276 -12.688 14.382 1.00 87.12 199 PRO A CA 1
ATOM 1500 C C . PRO A 1 199 ? 1.426 -13.698 14.401 1.00 87.12 199 PRO A C 1
ATOM 1502 O O . PRO A 1 199 ? 1.627 -14.398 13.410 1.00 87.12 199 PRO A O 1
ATOM 1505 N N . SER A 1 200 ? 2.184 -13.782 15.498 1.00 82.38 200 SER A N 1
ATOM 1506 C CA . SER A 1 200 ? 3.231 -14.793 15.675 1.00 82.38 200 SER A CA 1
ATOM 1507 C C . SER A 1 200 ? 2.688 -16.152 16.138 1.00 82.38 200 SER A C 1
ATOM 1509 O O . SER A 1 200 ? 3.408 -17.153 16.095 1.00 82.38 200 SER A O 1
ATOM 1511 N N . ALA A 1 201 ? 1.418 -16.210 16.550 1.00 79.19 201 ALA A N 1
ATOM 1512 C CA . ALA A 1 201 ? 0.759 -17.420 17.016 1.00 79.19 201 ALA A CA 1
ATOM 1513 C C . ALA A 1 201 ? -0.182 -18.011 15.943 1.00 79.19 201 ALA A C 1
ATOM 1515 O O . ALA A 1 201 ? -0.819 -17.265 15.198 1.00 79.19 201 ALA A O 1
ATOM 1516 N N . PRO A 1 202 ? -0.340 -19.350 15.880 1.00 70.50 202 PRO A N 1
ATOM 1517 C CA . PRO A 1 202 ? -1.274 -19.982 14.951 1.00 70.50 202 PRO A CA 1
ATOM 1518 C C . PRO A 1 202 ? -2.717 -19.552 15.222 1.00 70.50 202 PRO A C 1
ATOM 1520 O O . PRO A 1 202 ? -3.204 -19.657 16.356 1.00 70.50 202 PRO A O 1
ATOM 1523 N N . LEU A 1 203 ? -3.434 -19.149 14.173 1.00 75.88 203 LEU A N 1
ATOM 1524 C CA . LEU A 1 203 ? -4.840 -18.786 14.286 1.00 75.88 203 LEU A CA 1
ATOM 1525 C C . LEU A 1 203 ? -5.695 -20.060 14.237 1.00 75.88 203 LEU A C 1
ATOM 1527 O O . LEU A 1 203 ? -5.876 -20.676 13.188 1.00 75.88 203 LEU A O 1
ATOM 1531 N N . ARG A 1 204 ? -6.239 -20.489 15.380 1.00 64.31 204 ARG A N 1
ATOM 1532 C CA . ARG A 1 204 ? -7.163 -21.633 15.408 1.00 64.31 204 ARG A CA 1
ATOM 1533 C C . ARG A 1 204 ? -8.515 -21.205 14.838 1.00 64.31 204 ARG A C 1
ATOM 1535 O O . ARG A 1 204 ? -9.311 -20.599 15.551 1.00 64.31 204 ARG A O 1
ATOM 1542 N N . SER A 1 205 ? -8.784 -21.519 13.573 1.00 57.62 205 SER A N 1
ATOM 1543 C CA . SER A 1 205 ? -10.117 -21.339 12.997 1.00 57.62 205 SER A CA 1
ATOM 1544 C C . SER A 1 205 ? -11.103 -22.327 13.632 1.00 57.62 205 SER A C 1
ATOM 1546 O O . SER A 1 205 ? -10.846 -23.529 13.726 1.00 57.62 205 SER A O 1
ATOM 1548 N N . GLY A 1 206 ? -12.238 -21.814 14.112 1.00 54.38 206 GLY A N 1
ATOM 1549 C CA . GLY A 1 206 ? -13.407 -22.647 14.392 1.00 54.38 206 GLY A CA 1
ATOM 1550 C C . GLY A 1 206 ? -13.993 -23.203 13.088 1.00 54.38 206 GLY A C 1
ATOM 1551 O O . GLY A 1 206 ? -13.673 -22.717 12.008 1.00 54.38 206 GLY A O 1
ATOM 1552 N N . ASN A 1 207 ? -14.868 -24.208 13.179 1.00 44.53 207 ASN A N 1
ATOM 1553 C CA . ASN A 1 207 ? -15.464 -24.899 12.021 1.00 44.53 207 ASN A CA 1
ATOM 1554 C C . ASN A 1 207 ? -16.335 -24.015 11.093 1.00 44.53 207 ASN A C 1
ATOM 1556 O O . ASN A 1 207 ? -16.807 -24.507 10.067 1.00 44.53 207 ASN A O 1
ATOM 1560 N N . ASP A 1 208 ? -16.530 -22.735 11.414 1.00 50.97 208 ASP A N 1
ATOM 1561 C CA . ASP A 1 208 ? -17.439 -21.829 10.714 1.00 50.97 208 ASP A CA 1
ATOM 1562 C C . ASP A 1 208 ? -16.669 -20.807 9.864 1.00 50.97 208 ASP A C 1
ATOM 1564 O O . ASP A 1 208 ? -16.300 -19.724 10.315 1.00 50.97 208 ASP A O 1
ATOM 1568 N N . GLY A 1 209 ? -16.457 -21.152 8.592 1.00 57.16 209 GLY A N 1
ATOM 1569 C CA . GLY A 1 209 ? -15.940 -20.231 7.577 1.00 57.16 209 GLY A CA 1
ATOM 1570 C C . GLY A 1 209 ? -14.445 -19.906 7.688 1.00 57.16 209 GLY A C 1
ATOM 1571 O O . GLY A 1 209 ? -13.748 -20.297 8.617 1.00 57.16 209 GLY A O 1
ATOM 1572 N N . ARG A 1 210 ? -13.926 -19.217 6.667 1.00 69.31 210 ARG A N 1
ATOM 1573 C CA . ARG A 1 210 ? -12.541 -18.726 6.602 1.00 69.31 210 ARG A CA 1
ATOM 1574 C C . ARG A 1 210 ? -12.537 -17.260 7.046 1.00 69.31 210 ARG A C 1
ATOM 1576 O O . ARG A 1 210 ? -12.915 -16.412 6.232 1.00 69.31 210 ARG A O 1
ATOM 1583 N N . PRO A 1 211 ? -12.219 -16.951 8.313 1.00 75.69 211 PRO A N 1
ATOM 1584 C CA . PRO A 1 211 ? -12.424 -15.614 8.847 1.00 75.69 211 PRO A CA 1
ATOM 1585 C C . PRO A 1 211 ? -11.525 -14.568 8.172 1.00 75.69 211 PRO A C 1
ATOM 1587 O O . PRO A 1 211 ? -10.442 -14.862 7.659 1.00 75.69 211 PRO A O 1
ATOM 1590 N N . GLN A 1 212 ? -12.009 -13.326 8.148 1.00 87.56 212 GLN A N 1
ATOM 1591 C CA . GLN A 1 212 ? -11.242 -12.178 7.669 1.00 87.56 212 GLN A CA 1
ATOM 1592 C C . GLN A 1 212 ? -10.257 -11.729 8.751 1.00 87.56 212 GLN A C 1
ATOM 1594 O O . GLN A 1 212 ? -10.643 -11.522 9.903 1.00 87.56 212 GLN A O 1
ATOM 1599 N N . VAL A 1 213 ? -8.995 -11.570 8.371 1.00 93.25 213 VAL A N 1
ATOM 1600 C CA . VAL A 1 213 ? -7.894 -11.134 9.226 1.00 93.25 213 VAL A CA 1
ATOM 1601 C C . VAL A 1 213 ? -7.414 -9.769 8.751 1.00 93.25 213 VAL A C 1
ATOM 1603 O O . VAL A 1 213 ? -7.163 -9.585 7.561 1.00 93.25 213 VAL A O 1
ATOM 1606 N N . LEU A 1 214 ? -7.237 -8.832 9.678 1.00 96.00 214 LEU A N 1
ATOM 1607 C CA . LEU A 1 214 ? -6.553 -7.567 9.446 1.00 96.00 214 LEU A CA 1
ATOM 1608 C C . LEU A 1 214 ? -5.221 -7.549 10.195 1.00 96.00 214 LEU A C 1
ATOM 1610 O O . LEU A 1 214 ? -5.185 -7.659 11.419 1.00 96.00 214 LEU A O 1
ATOM 1614 N N . LEU A 1 215 ? -4.134 -7.349 9.464 1.00 96.75 215 LEU A N 1
ATOM 1615 C CA . LEU A 1 215 ? -2.818 -7.079 10.029 1.00 96.75 215 LEU A CA 1
ATOM 1616 C C . LEU A 1 215 ? -2.548 -5.576 9.990 1.00 96.75 215 LEU A C 1
ATOM 1618 O O . LEU A 1 215 ? -2.767 -4.940 8.960 1.00 96.75 215 LEU A O 1
ATOM 1622 N N . VAL A 1 216 ? -2.072 -5.009 11.096 1.00 97.69 216 VAL A N 1
ATOM 1623 C CA . VAL A 1 216 ? -1.843 -3.566 11.247 1.00 97.69 216 VAL A CA 1
ATOM 1624 C C . VAL A 1 216 ? -0.368 -3.284 11.507 1.00 97.69 216 VAL A C 1
ATOM 1626 O O . VAL A 1 216 ? 0.247 -3.930 12.355 1.00 97.69 216 VAL A O 1
ATOM 1629 N N . THR A 1 217 ? 0.187 -2.303 10.798 1.00 97.12 217 THR A N 1
ATOM 1630 C CA . THR A 1 217 ? 1.543 -1.777 11.013 1.00 97.12 217 THR A CA 1
ATOM 1631 C C . THR A 1 217 ? 1.561 -0.243 10.949 1.00 97.12 217 THR A C 1
ATOM 1633 O O . THR A 1 217 ? 0.859 0.359 10.135 1.00 97.12 217 THR A O 1
ATOM 1636 N N . VAL A 1 218 ? 2.370 0.427 11.778 1.00 95.50 218 VAL A N 1
ATOM 1637 C CA . VAL A 1 218 ? 2.507 1.893 11.729 1.00 95.50 218 VAL A CA 1
ATOM 1638 C C . VAL A 1 218 ? 3.350 2.307 10.532 1.00 95.50 218 VAL A C 1
ATOM 1640 O O . VAL A 1 218 ? 2.986 3.255 9.855 1.00 95.50 218 VAL A O 1
ATOM 1643 N N . ASN A 1 219 ? 4.460 1.618 10.250 1.00 93.81 219 ASN A N 1
ATOM 1644 C CA . ASN A 1 219 ? 5.434 2.056 9.238 1.00 93.81 219 ASN A CA 1
ATOM 1645 C C . ASN A 1 219 ? 5.828 0.992 8.213 1.00 93.81 219 ASN A C 1
ATOM 1647 O O . ASN A 1 219 ? 6.623 1.283 7.314 1.00 93.81 219 ASN A O 1
ATOM 1651 N N . ALA A 1 220 ? 5.330 -0.237 8.362 1.00 92.50 220 ALA A N 1
ATOM 1652 C CA . ALA A 1 220 ? 5.653 -1.367 7.502 1.00 92.50 220 ALA A CA 1
ATOM 1653 C C . ALA A 1 220 ? 7.170 -1.480 7.239 1.00 92.50 220 ALA A C 1
ATOM 1655 O O . ALA A 1 220 ? 7.630 -1.432 6.100 1.00 92.50 220 ALA A O 1
ATOM 1656 N N . THR A 1 221 ? 7.992 -1.519 8.285 1.00 90.62 221 THR A N 1
ATOM 1657 C CA . THR A 1 221 ? 9.454 -1.356 8.151 1.00 90.62 221 THR A CA 1
ATOM 1658 C C . THR A 1 221 ? 10.141 -2.493 7.394 1.00 90.62 221 THR A C 1
ATOM 1660 O O . THR A 1 221 ? 11.210 -2.272 6.820 1.00 90.62 221 THR A O 1
ATOM 1663 N N . ASP A 1 222 ? 9.518 -3.670 7.351 1.00 91.38 222 ASP A N 1
ATOM 1664 C CA . ASP A 1 222 ? 10.041 -4.877 6.718 1.00 91.38 222 ASP A CA 1
ATOM 1665 C C . ASP A 1 222 ? 8.982 -5.532 5.804 1.00 91.38 222 ASP A C 1
ATOM 1667 O O . ASP A 1 222 ? 8.175 -6.345 6.264 1.00 91.38 222 ASP A O 1
ATOM 1671 N N . PRO A 1 223 ? 8.953 -5.182 4.502 1.00 90.19 223 PRO A N 1
ATOM 1672 C CA . PRO A 1 223 ? 8.010 -5.762 3.548 1.00 90.19 223 PRO A CA 1
ATOM 1673 C C . PRO A 1 223 ? 8.121 -7.289 3.424 1.00 90.19 223 PRO A C 1
ATOM 1675 O O . PRO A 1 223 ? 7.110 -7.946 3.173 1.00 90.19 223 PRO A O 1
ATOM 1678 N N . GLU A 1 224 ? 9.317 -7.862 3.596 1.00 89.50 224 GLU A N 1
ATOM 1679 C CA . GLU A 1 224 ? 9.542 -9.304 3.446 1.00 89.50 224 GLU A CA 1
ATOM 1680 C C . GLU A 1 224 ? 8.888 -10.073 4.591 1.00 89.50 224 GLU A C 1
ATOM 1682 O O . GLU A 1 224 ? 8.139 -11.022 4.350 1.00 89.50 224 GLU A O 1
ATOM 1687 N N . THR A 1 225 ? 9.090 -9.620 5.831 1.00 90.19 225 THR A N 1
ATOM 1688 C CA . THR A 1 225 ? 8.452 -10.226 7.007 1.00 90.19 225 THR A CA 1
ATOM 1689 C C . THR A 1 225 ? 6.928 -10.117 6.934 1.00 90.19 225 THR A C 1
ATOM 1691 O O . THR A 1 225 ? 6.228 -11.099 7.187 1.00 90.19 225 THR A O 1
ATOM 1694 N N . ILE A 1 226 ? 6.389 -8.969 6.512 1.00 91.94 226 ILE A N 1
ATOM 1695 C CA . ILE A 1 226 ? 4.938 -8.803 6.324 1.00 91.94 226 ILE A CA 1
ATOM 1696 C C . ILE A 1 226 ? 4.427 -9.767 5.242 1.00 91.94 226 ILE A C 1
ATOM 1698 O O . ILE A 1 226 ? 3.405 -10.435 5.423 1.00 91.94 226 ILE A O 1
ATOM 1702 N N . GLY A 1 227 ? 5.162 -9.901 4.134 1.00 89.81 227 GLY A N 1
ATOM 1703 C CA . GLY A 1 227 ? 4.880 -10.869 3.074 1.00 89.81 227 GLY A CA 1
ATOM 1704 C C . GLY A 1 227 ? 4.880 -12.320 3.570 1.00 89.81 227 GLY A C 1
ATOM 1705 O O . GLY A 1 227 ? 4.006 -13.104 3.198 1.00 89.81 227 GLY A O 1
ATOM 1706 N N . ALA A 1 228 ? 5.812 -12.683 4.451 1.00 90.62 228 ALA A N 1
ATOM 1707 C CA . ALA A 1 228 ? 5.885 -14.020 5.033 1.00 90.62 228 ALA A CA 1
ATOM 1708 C C . ALA A 1 228 ? 4.690 -14.319 5.955 1.00 90.62 228 ALA A C 1
ATOM 1710 O O . ALA A 1 228 ? 4.047 -15.359 5.798 1.00 90.62 228 ALA A O 1
ATOM 1711 N N . VAL A 1 229 ? 4.345 -13.397 6.862 1.00 91.06 229 VAL A N 1
ATOM 1712 C CA . VAL A 1 229 ? 3.204 -13.551 7.787 1.00 91.06 229 VAL A CA 1
ATOM 1713 C C . VAL A 1 229 ? 1.882 -13.629 7.020 1.00 91.06 229 VAL A C 1
ATOM 1715 O O . VAL A 1 229 ? 1.071 -14.526 7.256 1.00 91.06 229 VAL A O 1
ATOM 1718 N N . THR A 1 230 ? 1.673 -12.735 6.050 1.00 90.19 230 THR A N 1
ATOM 1719 C CA . THR A 1 230 ? 0.474 -12.756 5.195 1.00 90.19 230 THR A CA 1
ATOM 1720 C C . THR A 1 230 ? 0.368 -14.052 4.392 1.00 90.19 230 THR A C 1
ATOM 1722 O O . THR A 1 230 ? -0.718 -14.625 4.304 1.00 90.19 230 THR A O 1
ATOM 1725 N N . SER A 1 231 ? 1.478 -14.548 3.840 1.00 88.94 231 SER A N 1
ATOM 1726 C CA . SER A 1 231 ? 1.510 -15.806 3.084 1.00 88.94 231 SER A CA 1
ATOM 1727 C C . SER A 1 231 ? 1.194 -17.017 3.958 1.00 88.94 231 SER A C 1
ATOM 1729 O O . SER A 1 231 ? 0.453 -17.894 3.519 1.00 88.94 231 SER A O 1
ATOM 1731 N N . LEU A 1 232 ? 1.704 -17.053 5.194 1.00 89.19 232 LEU A N 1
ATOM 1732 C CA . LEU A 1 232 ? 1.408 -18.111 6.161 1.00 89.19 232 LEU A CA 1
ATOM 1733 C C . LEU A 1 232 ? -0.098 -18.178 6.455 1.00 89.19 232 LEU A C 1
ATOM 1735 O O . LEU A 1 232 ? -0.722 -19.217 6.257 1.00 89.19 232 LEU A O 1
ATOM 1739 N N . LEU A 1 233 ? -0.700 -17.052 6.841 1.00 88.62 233 LEU A N 1
ATOM 1740 C CA . LEU A 1 233 ? -2.130 -16.981 7.155 1.00 88.62 233 LEU A CA 1
ATOM 1741 C C . LEU A 1 233 ? -3.000 -17.319 5.933 1.00 88.62 233 LEU A C 1
ATOM 1743 O O . LEU A 1 233 ? -3.992 -18.039 6.043 1.00 88.62 233 LEU A O 1
ATOM 1747 N N . ARG A 1 234 ? -2.612 -16.865 4.735 1.00 86.88 234 ARG A N 1
ATOM 1748 C CA . ARG A 1 234 ? -3.300 -17.233 3.484 1.00 86.88 234 ARG A CA 1
ATOM 1749 C C . ARG A 1 234 ? -3.186 -18.731 3.183 1.00 86.88 234 ARG A C 1
ATOM 1751 O O . ARG A 1 234 ? -4.160 -19.321 2.719 1.00 86.88 234 ARG A O 1
ATOM 1758 N N . ALA A 1 235 ? -2.045 -19.362 3.468 1.00 86.25 235 ALA A N 1
ATOM 1759 C CA . ALA A 1 235 ? -1.862 -20.808 3.310 1.00 86.25 235 ALA A CA 1
ATOM 1760 C C . ALA A 1 235 ? -2.742 -21.622 4.278 1.00 86.25 235 ALA A C 1
ATOM 1762 O O . ALA A 1 235 ? -3.196 -22.710 3.927 1.00 86.25 235 ALA A O 1
ATOM 1763 N N . GLU A 1 236 ? -3.065 -21.064 5.447 1.00 85.62 236 GLU A N 1
ATOM 1764 C CA . GLU A 1 236 ? -4.064 -21.604 6.383 1.00 85.62 236 GLU A CA 1
ATOM 1765 C C . GLU A 1 236 ? -5.516 -21.358 5.927 1.00 85.62 236 GLU A C 1
A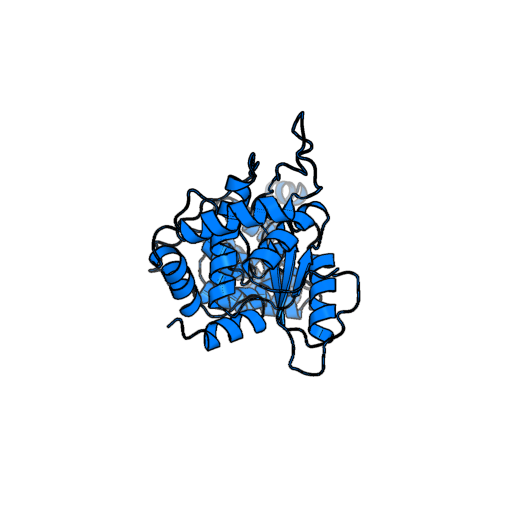TOM 1767 O O . GLU A 1 236 ? -6.473 -21.755 6.592 1.00 85.62 236 GLU A O 1
ATOM 1772 N N . GLY A 1 237 ? -5.701 -20.731 4.763 1.00 84.19 237 GLY A N 1
ATOM 1773 C CA . GLY A 1 237 ? -6.998 -20.451 4.163 1.00 84.19 237 GLY A CA 1
ATOM 1774 C C . GLY A 1 237 ? -7.645 -19.158 4.652 1.00 84.19 237 GLY A C 1
ATOM 1775 O O . GLY A 1 237 ? -8.815 -18.945 4.344 1.00 84.19 237 GLY A O 1
ATOM 1776 N N . GLN A 1 238 ? -6.929 -18.303 5.387 1.00 86.75 238 GLN A N 1
ATOM 1777 C CA . GLN A 1 238 ? -7.468 -17.035 5.877 1.00 86.75 238 GLN A CA 1
ATOM 1778 C C . GLN A 1 238 ? -7.624 -16.004 4.755 1.00 86.75 238 GLN A C 1
ATOM 1780 O O . GLN A 1 238 ? -6.840 -15.950 3.803 1.00 86.75 238 GLN A O 1
ATOM 1785 N N . THR A 1 239 ? -8.618 -15.132 4.909 1.00 88.81 239 THR A N 1
ATOM 1786 C CA . THR A 1 239 ? -8.797 -13.945 4.064 1.00 88.81 239 THR A CA 1
ATOM 1787 C C . THR A 1 239 ? -8.034 -12.797 4.718 1.00 88.81 239 THR A C 1
ATOM 1789 O O . THR A 1 239 ? -8.486 -12.284 5.733 1.00 88.81 239 THR A O 1
ATOM 1792 N N . VAL A 1 240 ? -6.863 -12.418 4.196 1.00 91.31 240 VAL A N 1
ATOM 1793 C CA . VAL A 1 240 ? -5.942 -11.494 4.893 1.00 91.31 240 VAL A CA 1
ATOM 1794 C C . VAL A 1 240 ? -5.866 -10.141 4.197 1.00 91.31 240 VAL A C 1
ATOM 1796 O O . VAL A 1 240 ? -5.482 -10.078 3.024 1.00 91.31 240 VAL A O 1
ATOM 1799 N N . TRP A 1 241 ? -6.151 -9.082 4.955 1.00 93.88 241 TRP A N 1
ATOM 1800 C CA . TRP A 1 241 ? -5.895 -7.689 4.603 1.00 93.88 241 TRP A CA 1
ATOM 1801 C C . TRP A 1 241 ? -4.766 -7.113 5.450 1.00 93.88 241 TRP A C 1
ATOM 1803 O O . TRP A 1 241 ? -4.693 -7.365 6.652 1.00 93.88 241 TRP A O 1
ATOM 1813 N N . THR A 1 242 ? -3.923 -6.286 4.840 1.00 95.50 242 THR A N 1
ATOM 1814 C CA . THR A 1 242 ? -2.839 -5.598 5.547 1.00 95.50 242 THR A CA 1
ATOM 1815 C C . THR A 1 242 ? -2.996 -4.090 5.453 1.00 95.50 242 THR A C 1
ATOM 1817 O O . THR A 1 242 ? -3.087 -3.531 4.357 1.00 95.50 242 THR A O 1
ATOM 1820 N N . TYR A 1 243 ? -3.005 -3.436 6.611 1.00 97.06 243 TYR A N 1
ATOM 1821 C CA . TYR A 1 243 ? -3.136 -1.997 6.760 1.00 97.06 243 TYR A CA 1
ATOM 1822 C C . TYR A 1 243 ? -1.859 -1.372 7.323 1.00 97.06 243 TYR A C 1
ATOM 1824 O O . TYR A 1 243 ? -1.403 -1.735 8.407 1.00 97.06 243 TYR A O 1
ATOM 1832 N N . ALA A 1 244 ? -1.315 -0.403 6.589 1.00 96.69 244 ALA A N 1
ATOM 1833 C CA . ALA A 1 244 ? -0.184 0.411 7.008 1.00 96.69 244 ALA A CA 1
ATOM 1834 C C . ALA A 1 244 ? -0.602 1.873 7.220 1.00 96.69 244 ALA A C 1
ATOM 1836 O O . ALA A 1 244 ? -1.205 2.489 6.341 1.00 96.69 244 ALA A O 1
ATOM 1837 N N . ILE A 1 245 ? -0.255 2.476 8.356 1.00 95.56 245 ILE A N 1
ATOM 1838 C CA . ILE A 1 245 ? -0.506 3.915 8.552 1.00 95.56 245 ILE A CA 1
ATOM 1839 C C . ILE A 1 245 ? 0.457 4.737 7.690 1.00 95.56 245 ILE A C 1
ATOM 1841 O O . ILE A 1 245 ? 0.039 5.635 6.965 1.00 95.56 245 ILE A O 1
ATOM 1845 N N . GLY A 1 246 ? 1.736 4.400 7.740 1.00 93.62 246 GLY A N 1
ATOM 1846 C CA . GLY A 1 246 ? 2.833 4.973 6.979 1.00 93.62 246 GLY A CA 1
ATOM 1847 C C . GLY A 1 246 ? 3.672 3.882 6.327 1.00 93.62 246 GLY A C 1
ATOM 1848 O O . GLY A 1 246 ? 3.556 2.700 6.656 1.00 93.62 246 GLY A O 1
ATOM 1849 N N . LEU A 1 247 ? 4.547 4.283 5.410 1.00 92.56 247 LEU A N 1
ATOM 1850 C CA . LEU A 1 247 ? 5.473 3.384 4.729 1.00 92.56 247 LEU A CA 1
ATOM 1851 C C . LEU A 1 247 ? 6.896 3.907 4.862 1.00 92.56 247 LEU A C 1
ATOM 1853 O O . LEU A 1 247 ? 7.197 5.051 4.520 1.00 92.56 247 LEU A O 1
ATOM 1857 N N . ARG A 1 248 ? 7.790 3.045 5.345 1.00 90.62 248 ARG A N 1
ATOM 1858 C CA . ARG A 1 248 ? 9.210 3.375 5.485 1.00 90.62 248 ARG A CA 1
ATOM 1859 C C . ARG A 1 248 ? 9.952 3.333 4.152 1.00 90.62 248 ARG A C 1
ATOM 1861 O O . ARG A 1 248 ? 10.884 4.110 3.947 1.00 90.62 248 ARG A O 1
ATOM 1868 N N . HIS A 1 249 ? 9.559 2.420 3.270 1.00 89.50 249 HIS A N 1
ATOM 1869 C CA . HIS A 1 249 ? 10.156 2.240 1.948 1.00 89.50 249 HIS A CA 1
ATOM 1870 C C . HIS A 1 249 ? 9.251 2.826 0.855 1.00 89.50 249 HIS A C 1
ATOM 1872 O O . HIS A 1 249 ? 8.076 3.107 1.090 1.00 89.50 249 HIS A O 1
ATOM 1878 N N . PRO A 1 250 ? 9.752 3.013 -0.377 1.00 87.00 250 PRO A N 1
ATOM 1879 C CA . PRO A 1 250 ? 8.893 3.367 -1.501 1.00 87.00 250 PRO A CA 1
ATOM 1880 C C . PRO A 1 250 ? 7.774 2.335 -1.707 1.00 87.00 250 PRO A C 1
ATOM 1882 O O . PRO A 1 250 ? 8.018 1.137 -1.618 1.00 87.00 250 PRO A O 1
ATOM 1885 N N . ILE A 1 251 ? 6.569 2.792 -2.066 1.00 86.31 251 ILE A N 1
ATOM 1886 C CA . ILE A 1 251 ? 5.359 1.953 -2.211 1.00 86.31 251 ILE A CA 1
ATOM 1887 C C . ILE A 1 251 ? 5.549 0.702 -3.093 1.00 86.31 251 ILE A C 1
ATOM 1889 O O . ILE A 1 251 ? 4.978 -0.345 -2.804 1.00 86.31 251 ILE A O 1
ATOM 1893 N N . GLY A 1 252 ? 6.404 0.766 -4.120 1.00 79.81 252 GLY A N 1
ATOM 1894 C CA . GLY A 1 252 ? 6.731 -0.389 -4.964 1.00 79.81 252 GLY A CA 1
ATOM 1895 C C . GLY A 1 252 ? 7.450 -1.540 -4.244 1.00 79.81 252 GLY A C 1
ATOM 1896 O O . GLY A 1 252 ? 7.404 -2.663 -4.731 1.00 79.81 252 GLY A O 1
ATOM 1897 N N . ALA A 1 253 ? 8.071 -1.299 -3.084 1.00 85.94 253 ALA A N 1
ATOM 1898 C CA . ALA A 1 253 ? 8.663 -2.350 -2.250 1.00 85.94 253 ALA A CA 1
ATOM 1899 C C . ALA A 1 253 ? 7.607 -3.227 -1.548 1.00 85.94 253 ALA A C 1
ATOM 1901 O O . ALA A 1 253 ? 7.938 -4.297 -1.053 1.00 85.94 253 ALA A O 1
ATOM 1902 N N . TYR A 1 254 ? 6.344 -2.791 -1.524 1.00 85.94 254 TYR A N 1
ATOM 1903 C CA . TYR A 1 254 ? 5.228 -3.458 -0.844 1.00 85.94 254 TYR A CA 1
ATOM 1904 C C . TYR A 1 254 ? 4.266 -4.160 -1.811 1.00 85.94 254 TYR A C 1
ATOM 1906 O O . TYR A 1 254 ? 3.098 -4.390 -1.486 1.00 85.94 254 TYR A O 1
ATOM 1914 N N . HIS A 1 255 ? 4.731 -4.459 -3.025 1.00 79.56 255 HIS A N 1
ATOM 1915 C CA . HIS A 1 255 ? 3.913 -5.053 -4.074 1.00 79.56 255 HIS A CA 1
ATOM 1916 C C . HIS A 1 255 ? 3.255 -6.366 -3.621 1.00 79.56 255 HIS A C 1
ATOM 1918 O O . HIS A 1 255 ? 3.956 -7.316 -3.286 1.00 79.56 255 HIS A O 1
ATOM 1924 N N . GLY A 1 256 ? 1.917 -6.422 -3.620 1.00 76.25 256 GLY A N 1
ATOM 1925 C CA . GLY A 1 256 ? 1.160 -7.616 -3.211 1.00 76.25 256 GLY A CA 1
ATOM 1926 C C . GLY A 1 256 ? 1.159 -7.897 -1.699 1.00 76.25 256 GLY A C 1
ATOM 1927 O O . GLY A 1 256 ? 0.640 -8.929 -1.266 1.00 76.25 256 GLY A O 1
ATOM 1928 N N . VAL A 1 257 ? 1.724 -6.986 -0.898 1.00 86.62 257 VAL A N 1
ATOM 1929 C CA . VAL A 1 257 ? 1.890 -7.146 0.555 1.00 86.62 257 VAL A CA 1
ATOM 1930 C C . VAL A 1 257 ? 0.965 -6.217 1.345 1.00 86.62 257 VAL A C 1
ATOM 1932 O O . VAL A 1 257 ? 0.384 -6.649 2.336 1.00 86.62 257 VAL A O 1
ATOM 1935 N N . ILE A 1 258 ? 0.800 -4.962 0.911 1.00 92.38 258 ILE A N 1
ATOM 1936 C CA . ILE A 1 258 ? -0.058 -3.971 1.582 1.00 92.38 258 ILE A CA 1
ATOM 1937 C C . ILE A 1 258 ? -1.336 -3.741 0.774 1.00 92.38 258 ILE A C 1
ATOM 1939 O O . ILE A 1 258 ? -1.277 -3.435 -0.415 1.00 92.38 258 ILE A O 1
ATOM 1943 N N . ASP A 1 259 ? -2.487 -3.849 1.437 1.00 92.56 259 ASP A N 1
ATOM 1944 C CA . ASP A 1 259 ? -3.811 -3.656 0.836 1.00 92.56 259 ASP A CA 1
ATOM 1945 C C . ASP A 1 259 ? -4.347 -2.236 1.071 1.00 92.56 259 ASP A C 1
ATOM 1947 O O . ASP A 1 259 ? -4.974 -1.633 0.199 1.00 92.56 259 ASP A O 1
ATOM 1951 N N . LEU A 1 260 ? -4.091 -1.692 2.260 1.00 94.50 260 LEU A N 1
ATOM 1952 C CA . LEU A 1 260 ? -4.644 -0.437 2.755 1.00 94.50 260 LEU A CA 1
ATOM 1953 C C . LEU A 1 260 ? -3.488 0.425 3.278 1.00 94.50 260 LEU A C 1
ATOM 1955 O O . LEU A 1 260 ? -2.665 -0.057 4.054 1.00 94.50 260 LEU A O 1
ATOM 1959 N N . VAL A 1 261 ? -3.419 1.697 2.886 1.00 94.75 261 VAL A N 1
ATOM 1960 C CA . VAL A 1 261 ? -2.375 2.618 3.355 1.00 94.75 261 VAL A CA 1
ATOM 1961 C C . VAL A 1 261 ? -2.927 4.016 3.617 1.00 94.75 261 VAL A C 1
ATOM 1963 O O . VAL A 1 261 ? -3.670 4.537 2.793 1.00 94.75 261 VAL A O 1
ATOM 1966 N N . SER A 1 262 ? -2.571 4.656 4.733 1.00 93.12 262 SER A N 1
ATOM 1967 C CA . SER A 1 262 ? -2.945 6.066 4.962 1.00 93.12 262 SER A CA 1
ATOM 1968 C C . SER A 1 262 ? -1.926 7.035 4.353 1.00 93.12 262 SER A C 1
ATOM 1970 O O . SER A 1 262 ? -2.308 7.946 3.624 1.00 93.12 262 SER A O 1
ATOM 1972 N N . SER A 1 263 ? -0.629 6.801 4.556 1.00 90.81 263 SER A N 1
ATOM 1973 C CA . SER A 1 263 ? 0.463 7.649 4.076 1.00 90.81 263 SER A CA 1
ATOM 1974 C C . SER A 1 263 ? 1.582 6.851 3.413 1.00 90.81 263 SER A C 1
ATOM 1976 O O . SER A 1 263 ? 1.932 5.749 3.824 1.00 90.81 263 SER A O 1
ATOM 1978 N N . ARG A 1 264 ? 2.193 7.444 2.383 1.00 89.06 264 ARG A N 1
ATOM 1979 C CA . ARG A 1 264 ? 3.381 6.899 1.705 1.00 89.06 264 ARG A CA 1
ATOM 1980 C C . ARG A 1 264 ? 4.700 7.273 2.392 1.00 89.06 264 ARG A C 1
ATOM 1982 O O . ARG A 1 264 ? 5.748 6.828 1.933 1.00 89.06 264 ARG A O 1
ATOM 1989 N N . GLY A 1 265 ? 4.640 8.123 3.415 1.00 87.69 265 GLY A N 1
ATOM 1990 C CA . GLY A 1 265 ? 5.786 8.548 4.209 1.00 87.69 265 GLY A CA 1
ATOM 1991 C C . GLY A 1 265 ? 5.844 7.849 5.561 1.00 87.69 265 GLY A C 1
ATOM 1992 O O . GLY A 1 265 ? 4.908 7.161 5.969 1.00 87.69 265 GLY A O 1
ATOM 1993 N N . PHE A 1 266 ? 6.949 8.073 6.266 1.00 90.62 266 PHE A N 1
ATOM 1994 C CA . PHE A 1 266 ? 7.129 7.621 7.642 1.00 90.62 266 PHE A CA 1
ATOM 1995 C C . PHE A 1 266 ? 6.189 8.369 8.599 1.00 90.62 266 PHE A C 1
ATOM 1997 O O . PHE A 1 266 ? 5.958 9.566 8.432 1.00 90.62 266 PHE A O 1
ATOM 2004 N N . VAL A 1 267 ? 5.666 7.670 9.603 1.00 92.00 267 VAL A N 1
ATOM 2005 C CA . VAL A 1 267 ? 4.744 8.208 10.607 1.00 92.00 267 VAL A CA 1
ATOM 2006 C C . VAL A 1 267 ? 5.300 7.972 12.010 1.00 92.00 267 VAL A C 1
ATOM 2008 O O . VAL A 1 267 ? 5.625 6.841 12.364 1.00 92.00 267 VAL A O 1
ATOM 2011 N N . GLU A 1 268 ? 5.376 9.022 12.823 1.00 92.44 268 GLU A N 1
ATOM 2012 C CA . GLU A 1 268 ? 5.636 8.923 14.265 1.00 92.44 268 GLU A CA 1
ATOM 2013 C C . GLU A 1 268 ? 4.311 8.992 15.028 1.00 92.44 268 GLU A C 1
ATOM 2015 O O . GLU A 1 268 ? 3.508 9.895 14.795 1.00 92.44 268 GLU A O 1
ATOM 2020 N N . VAL A 1 269 ? 4.077 8.044 15.937 1.00 93.81 269 VAL A N 1
ATOM 2021 C CA . VAL A 1 269 ? 2.886 8.001 16.804 1.00 93.81 269 VAL A CA 1
ATOM 2022 C C . VAL A 1 269 ? 3.239 8.477 18.215 1.00 93.81 269 VAL A C 1
ATOM 2024 O O . VAL A 1 269 ? 4.383 8.318 18.642 1.00 93.81 269 VAL A O 1
ATOM 2027 N N . PRO A 1 270 ? 2.293 9.038 18.989 1.00 92.25 270 PRO A N 1
ATOM 2028 C CA . PRO A 1 270 ? 2.637 9.764 20.214 1.00 92.25 270 PRO A CA 1
ATOM 2029 C C . PRO A 1 270 ? 3.155 8.911 21.382 1.00 92.25 270 PRO A C 1
ATOM 2031 O O . PRO A 1 270 ? 3.709 9.449 22.341 1.00 92.25 270 PRO A O 1
ATOM 2034 N N . TRP A 1 271 ? 3.027 7.590 21.300 1.00 92.44 271 TRP A N 1
ATOM 2035 C CA . TRP A 1 271 ? 3.588 6.629 22.259 1.00 92.44 271 TRP A CA 1
ATOM 2036 C C . TRP A 1 271 ? 4.885 5.960 21.781 1.00 92.44 271 TRP A C 1
ATOM 2038 O O . TRP A 1 271 ? 5.494 5.215 22.540 1.00 92.44 271 TRP A O 1
ATOM 2048 N N . ASP A 1 272 ? 5.317 6.226 20.547 1.00 87.88 272 ASP A N 1
ATOM 2049 C CA . ASP A 1 272 ? 6.546 5.691 19.949 1.00 87.88 272 ASP A CA 1
ATOM 2050 C C . ASP A 1 272 ? 7.235 6.782 19.113 1.00 87.88 272 ASP A C 1
ATOM 2052 O O . ASP A 1 272 ? 7.496 6.637 17.920 1.00 87.88 272 ASP A O 1
ATOM 2056 N N . ALA A 1 273 ? 7.463 7.935 19.747 1.00 81.06 273 ALA A N 1
ATOM 2057 C CA . ALA A 1 273 ? 8.124 9.088 19.144 1.00 81.06 273 ALA A CA 1
ATOM 2058 C C . ALA A 1 273 ? 9.464 9.348 19.856 1.00 81.06 273 ALA A C 1
ATOM 2060 O O . ALA A 1 273 ? 9.504 10.105 20.828 1.00 81.06 273 ALA A O 1
ATOM 2061 N N . PRO A 1 274 ? 10.581 8.754 19.383 1.00 72.44 274 PRO A N 1
ATOM 2062 C CA . PRO A 1 274 ? 11.912 8.964 19.965 1.00 72.44 274 PRO A CA 1
ATOM 2063 C C . PRO A 1 274 ? 12.370 10.425 19.899 1.00 72.44 274 PRO A C 1
ATOM 2065 O O . PRO A 1 274 ? 13.270 10.836 20.625 1.00 72.44 274 PRO A O 1
ATOM 2068 N N . SER A 1 275 ? 11.767 11.194 18.991 1.00 72.25 275 SER A N 1
ATOM 2069 C CA . SER A 1 275 ? 11.990 12.618 18.766 1.00 72.25 275 SER A CA 1
ATOM 2070 C C . SER A 1 275 ? 11.420 13.515 19.874 1.00 72.25 275 SER A C 1
ATOM 2072 O O . SER A 1 275 ? 11.715 14.711 19.883 1.00 72.25 275 SER A O 1
ATOM 2074 N N . ARG A 1 276 ? 10.616 12.976 20.804 1.00 75.00 276 ARG A N 1
ATOM 2075 C CA . ARG A 1 276 ? 9.894 13.751 21.824 1.00 75.00 276 ARG A CA 1
ATOM 2076 C C . ARG A 1 276 ? 10.466 13.569 23.224 1.00 75.00 276 ARG A C 1
ATOM 2078 O O . ARG A 1 276 ? 10.908 12.490 23.602 1.00 75.00 276 ARG A O 1
ATOM 2085 N N . GLU A 1 277 ? 10.386 14.638 24.018 1.00 68.12 277 GLU A N 1
ATOM 2086 C CA . GLU A 1 277 ? 10.797 14.633 25.431 1.00 68.12 277 GLU A CA 1
ATOM 2087 C C . GLU A 1 277 ? 9.894 13.758 26.312 1.00 68.12 277 GLU A C 1
ATOM 2089 O O . GLU A 1 277 ? 10.333 13.257 27.345 1.00 68.12 277 GLU A O 1
ATOM 2094 N N . THR A 1 278 ? 8.633 13.571 25.918 1.00 69.88 278 THR A N 1
ATOM 2095 C CA . THR A 1 278 ? 7.651 12.754 26.637 1.00 69.88 278 THR A CA 1
ATOM 2096 C C . THR A 1 278 ? 6.874 11.876 25.666 1.00 69.88 278 THR A C 1
ATOM 2098 O O . THR A 1 278 ? 6.339 12.354 24.665 1.00 69.88 278 THR A O 1
ATOM 2101 N N . THR A 1 279 ? 6.811 10.583 25.977 1.00 78.19 279 THR A N 1
ATOM 2102 C CA . THR A 1 279 ? 5.980 9.595 25.283 1.00 78.19 279 THR A CA 1
ATOM 2103 C C . THR A 1 279 ? 4.745 9.283 26.121 1.00 78.19 279 THR A C 1
ATOM 2105 O O . THR A 1 279 ? 4.799 9.271 27.354 1.00 78.19 279 THR A O 1
ATOM 2108 N N . LEU A 1 280 ? 3.610 9.048 25.459 1.00 79.56 280 LEU A N 1
ATOM 2109 C CA . LEU A 1 280 ? 2.399 8.604 26.150 1.00 79.56 280 LEU A CA 1
ATOM 2110 C C . LEU A 1 280 ? 2.579 7.178 26.702 1.00 79.56 280 LEU A C 1
ATOM 2112 O O . LEU A 1 280 ? 3.195 6.342 26.033 1.00 79.56 280 LEU A O 1
ATOM 2116 N N . PRO A 1 281 ? 2.036 6.868 27.894 1.00 80.31 281 PRO A N 1
ATOM 2117 C CA . PRO A 1 281 ? 2.039 5.507 28.414 1.00 80.31 281 PRO A CA 1
ATOM 2118 C C . PRO A 1 281 ? 1.193 4.585 27.522 1.00 80.31 281 PRO A C 1
ATOM 2120 O O . PRO A 1 281 ? 0.144 4.977 2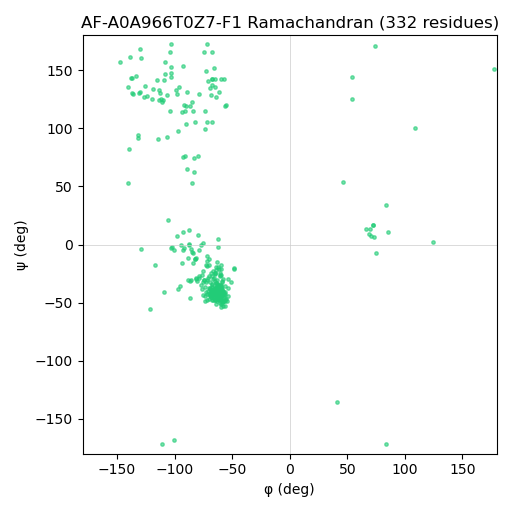7.020 1.00 80.31 281 PRO A O 1
ATOM 2123 N N . ILE A 1 282 ? 1.656 3.346 27.335 1.00 79.88 282 ILE A N 1
ATOM 2124 C CA . ILE A 1 282 ? 0.992 2.354 26.468 1.00 79.88 282 ILE A CA 1
ATOM 2125 C C . ILE A 1 282 ? -0.218 1.703 27.164 1.00 79.88 282 ILE A C 1
ATOM 2127 O O . ILE A 1 282 ? -1.155 1.261 26.501 1.00 79.88 282 ILE A O 1
ATOM 2131 N N . GLU A 1 283 ? -0.224 1.635 28.496 1.00 84.88 283 GLU A N 1
ATOM 2132 C CA . GLU A 1 283 ? -1.295 0.984 29.255 1.00 84.88 283 GLU A CA 1
ATOM 2133 C C . GLU A 1 283 ? -2.637 1.713 29.070 1.00 84.88 283 GLU A C 1
ATOM 2135 O O . GLU A 1 283 ? -2.727 2.922 29.259 1.00 84.88 283 GLU A O 1
ATOM 2140 N N . GLY A 1 284 ? -3.685 0.980 28.675 1.00 88.69 284 GLY A N 1
ATOM 2141 C CA . GLY A 1 284 ? -5.025 1.537 28.428 1.00 88.69 284 GLY A CA 1
ATOM 2142 C C . GLY A 1 284 ? -5.173 2.331 27.121 1.00 88.69 284 GLY A C 1
ATOM 2143 O O . GLY A 1 284 ? -6.297 2.656 26.728 1.00 88.69 284 GLY A O 1
ATOM 2144 N N . LEU A 1 285 ? -4.075 2.573 26.401 1.00 93.94 285 LEU A N 1
ATOM 2145 C CA . LEU A 1 285 ? -4.037 3.445 25.229 1.00 93.94 285 LEU A CA 1
ATOM 2146 C C . LEU A 1 285 ? -4.967 2.982 24.101 1.00 93.94 285 LEU A C 1
ATOM 2148 O O . LEU A 1 285 ? -5.622 3.806 23.465 1.00 93.94 285 LEU A O 1
ATOM 2152 N N . GLY A 1 286 ? -5.081 1.670 23.871 1.00 95.56 286 GLY A N 1
ATOM 2153 C CA . GLY A 1 286 ? -5.977 1.120 22.852 1.00 95.56 286 GLY A CA 1
ATOM 2154 C C . GLY A 1 286 ? -7.457 1.424 23.112 1.00 95.56 286 GLY A C 1
ATOM 2155 O O . GLY A 1 286 ? -8.216 1.666 22.172 1.00 95.56 286 GLY A O 1
ATOM 2156 N N . ALA A 1 287 ? -7.888 1.475 24.378 1.00 95.88 287 ALA A N 1
ATOM 2157 C CA . ALA A 1 287 ? -9.269 1.805 24.743 1.00 95.88 287 ALA A CA 1
ATOM 2158 C C . ALA A 1 287 ? -9.564 3.311 24.611 1.00 95.88 287 ALA A C 1
ATOM 2160 O O . ALA A 1 287 ? -10.645 3.706 24.155 1.00 95.88 287 ALA A O 1
ATOM 2161 N N . GLU A 1 288 ? -8.597 4.156 24.968 1.00 96.94 288 GLU A N 1
ATOM 2162 C CA . GLU A 1 288 ? -8.689 5.603 24.765 1.00 96.94 288 GLU A CA 1
ATOM 2163 C C . GLU A 1 288 ? -8.717 5.946 23.272 1.00 96.94 288 GLU A C 1
ATOM 2165 O O . GLU A 1 288 ? -9.631 6.637 22.810 1.00 96.94 288 GLU A O 1
ATOM 2170 N N . LEU A 1 289 ? -7.801 5.362 22.492 1.00 97.81 289 LEU A N 1
ATOM 2171 C CA . LEU A 1 289 ? -7.763 5.511 21.041 1.00 97.81 289 LEU A CA 1
ATOM 2172 C C . LEU A 1 289 ? -9.045 4.982 20.383 1.00 97.81 289 LEU A C 1
ATOM 2174 O O . LEU A 1 289 ? -9.546 5.618 19.460 1.00 97.81 289 LEU A O 1
ATOM 2178 N N . ALA A 1 290 ? -9.639 3.887 20.876 1.00 98.00 290 ALA A N 1
ATOM 2179 C CA . ALA A 1 290 ? -10.945 3.415 20.402 1.00 98.00 290 ALA A CA 1
ATOM 2180 C C . ALA A 1 290 ? -12.040 4.476 20.586 1.00 98.00 290 ALA A C 1
ATOM 2182 O O . ALA A 1 290 ? -12.892 4.659 19.717 1.00 98.00 290 ALA A O 1
ATOM 2183 N N . SER A 1 291 ? -12.021 5.189 21.714 1.00 97.81 291 SER A N 1
ATOM 2184 C CA . SER A 1 291 ? -12.990 6.248 22.002 1.00 97.81 291 SER A CA 1
ATOM 2185 C C . SER A 1 291 ? -12.802 7.451 21.075 1.00 97.81 291 SER A C 1
ATOM 2187 O O . SER A 1 291 ? -13.791 7.974 20.560 1.00 97.81 291 SER A O 1
ATOM 2189 N N . CYS A 1 292 ? -11.555 7.852 20.805 1.00 97.44 292 CYS A N 1
ATOM 2190 C CA . CYS A 1 292 ? -11.229 8.849 19.779 1.00 97.44 292 CYS A CA 1
ATOM 2191 C C . CYS A 1 292 ? -11.676 8.390 18.384 1.00 97.44 292 CYS A C 1
ATOM 2193 O O . CYS A 1 292 ? -12.313 9.149 17.658 1.00 97.44 292 CYS A O 1
ATOM 2195 N N . LEU A 1 293 ? -11.419 7.128 18.032 1.00 97.19 293 LEU A N 1
ATOM 2196 C CA . LEU A 1 293 ? -11.757 6.552 16.733 1.00 97.19 293 LEU A CA 1
ATOM 2197 C C . LEU A 1 293 ? -13.265 6.533 16.472 1.00 97.19 293 LEU A C 1
ATOM 2199 O O . LEU A 1 293 ? -13.688 6.885 15.374 1.00 97.19 293 LEU A O 1
ATOM 2203 N N . ARG A 1 294 ? -14.095 6.182 17.464 1.00 96.19 294 ARG A N 1
ATOM 2204 C CA . ARG A 1 294 ? -15.561 6.252 17.304 1.00 96.19 294 ARG A CA 1
ATOM 2205 C C . ARG A 1 294 ? -16.013 7.667 16.958 1.00 96.19 294 ARG A C 1
ATOM 2207 O O . ARG A 1 294 ? -16.717 7.842 15.967 1.00 96.19 294 ARG A O 1
ATOM 2214 N N . ARG A 1 295 ? -15.531 8.671 17.703 1.00 94.31 295 ARG A N 1
ATOM 2215 C CA . ARG A 1 295 ? -15.836 10.083 17.424 1.00 94.31 295 ARG A CA 1
ATOM 2216 C C . ARG A 1 295 ? -15.352 10.504 16.039 1.00 94.31 295 ARG A C 1
ATOM 2218 O O . ARG A 1 295 ? -16.085 11.170 15.320 1.00 94.31 295 ARG A O 1
ATOM 2225 N N . ALA A 1 296 ? -14.144 10.098 15.649 1.00 92.19 296 ALA A N 1
ATOM 2226 C CA . ALA A 1 296 ? -13.581 10.426 14.343 1.00 92.19 296 ALA A CA 1
ATOM 2227 C C . ALA A 1 296 ? -14.392 9.807 13.192 1.00 92.19 296 ALA A C 1
ATOM 2229 O O . ALA A 1 296 ? -14.661 10.487 12.207 1.00 92.19 296 ALA A O 1
ATOM 2230 N N . ILE A 1 297 ? -14.842 8.552 13.325 1.00 90.94 297 ILE A N 1
ATOM 2231 C CA . ILE A 1 297 ? -15.717 7.893 12.340 1.00 90.94 297 ILE A CA 1
ATOM 2232 C C . ILE A 1 297 ? -17.071 8.602 12.241 1.00 90.94 297 ILE A C 1
ATOM 2234 O O . ILE A 1 297 ? -17.560 8.814 11.133 1.00 90.94 297 ILE A O 1
ATOM 2238 N N . GLU A 1 298 ? -17.670 8.974 13.374 1.00 88.94 298 GLU A N 1
ATOM 2239 C CA . GLU A 1 298 ? -18.934 9.724 13.419 1.00 88.94 298 GLU A CA 1
ATOM 2240 C C . GLU A 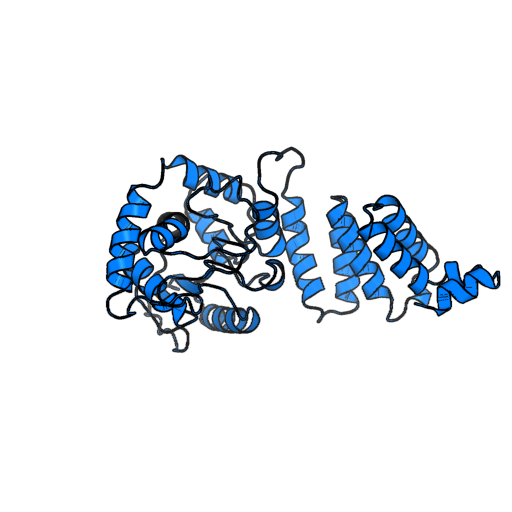1 298 ? -18.803 11.121 12.794 1.00 88.94 298 GLU A C 1
ATOM 2242 O O . GLU A 1 298 ? -19.746 11.612 12.175 1.00 88.94 298 GLU A O 1
ATOM 2247 N N . ALA A 1 299 ? -17.627 11.738 12.922 1.00 86.69 299 ALA A N 1
ATOM 2248 C CA . ALA A 1 299 ? -17.320 13.059 12.389 1.00 86.69 299 ALA A CA 1
ATOM 2249 C C . ALA A 1 299 ? -16.891 13.060 10.912 1.00 86.69 299 ALA A C 1
ATOM 2251 O O . ALA A 1 299 ? -16.737 14.145 10.346 1.00 86.69 299 ALA A O 1
ATOM 2252 N N . LEU A 1 300 ? -16.693 11.895 10.272 1.00 82.75 300 LEU A N 1
ATOM 2253 C CA . LEU A 1 300 ? -16.281 11.840 8.867 1.00 82.75 300 LEU A CA 1
ATOM 2254 C C . LEU A 1 300 ? -17.281 12.632 7.996 1.00 82.75 300 LEU A C 1
ATOM 2256 O O . LEU A 1 300 ? -18.473 12.304 7.978 1.00 82.75 300 LEU A O 1
ATOM 2260 N N . PRO A 1 301 ? -16.827 13.674 7.273 1.00 63.19 301 PRO A N 1
ATOM 2261 C CA . PRO A 1 301 ? -17.715 14.614 6.604 1.00 63.19 301 PRO A CA 1
ATOM 2262 C C . PRO A 1 301 ? -18.468 13.937 5.463 1.00 63.19 301 PRO A C 1
ATOM 2264 O O . PRO A 1 301 ? -17.911 13.727 4.390 1.00 63.19 301 PRO A O 1
ATOM 2267 N N . THR A 1 302 ? -19.760 13.666 5.686 1.00 54.19 302 THR A N 1
ATOM 2268 C CA . THR A 1 302 ? -20.718 13.047 4.751 1.00 54.19 302 THR A CA 1
ATOM 2269 C C . THR A 1 302 ? -20.255 11.701 4.162 1.00 54.19 302 THR A C 1
ATOM 2271 O O . THR A 1 302 ? -19.101 11.467 3.820 1.00 54.19 302 THR A O 1
ATOM 2274 N N . LEU A 1 303 ? -21.190 10.771 3.963 1.00 54.41 303 LEU A N 1
ATOM 2275 C CA . LEU A 1 303 ? -20.931 9.501 3.263 1.00 54.41 303 LEU A CA 1
ATOM 2276 C C . LEU A 1 303 ? -20.183 9.673 1.920 1.00 54.41 303 LEU A C 1
ATOM 2278 O O . LEU A 1 303 ? -19.559 8.724 1.457 1.00 54.41 303 LEU A O 1
ATOM 2282 N N . THR A 1 304 ? -20.195 10.864 1.318 1.00 61.12 304 THR A N 1
ATOM 2283 C CA . THR A 1 304 ? -19.544 11.235 0.055 1.00 61.12 304 THR A CA 1
ATOM 2284 C C . THR A 1 304 ? -18.035 10.991 -0.000 1.00 61.12 304 THR A C 1
ATOM 2286 O O . THR A 1 304 ? -17.585 10.471 -1.010 1.00 61.12 304 THR A O 1
ATOM 2289 N N . ALA A 1 305 ? -17.228 11.281 1.028 1.00 64.69 305 ALA A N 1
ATOM 2290 C CA . ALA A 1 305 ? -15.768 11.097 0.906 1.00 64.69 305 ALA A CA 1
ATOM 2291 C C . ALA A 1 305 ? -15.375 9.610 0.808 1.00 64.69 305 ALA A C 1
ATOM 2293 O O . ALA A 1 305 ? -14.607 9.201 -0.065 1.00 64.69 305 ALA A O 1
ATOM 2294 N N . VAL A 1 306 ? -15.962 8.775 1.672 1.00 75.25 306 VAL A N 1
ATOM 2295 C CA . VAL A 1 306 ? -15.756 7.319 1.639 1.00 75.25 306 VAL A CA 1
ATOM 2296 C C . VAL A 1 306 ? -16.404 6.719 0.391 1.00 75.25 306 VAL A C 1
ATOM 2298 O O . VAL A 1 306 ? -15.777 5.917 -0.288 1.00 75.25 306 VAL A O 1
ATOM 2301 N N . THR A 1 307 ? -17.619 7.129 0.024 1.00 72.88 307 THR A N 1
ATOM 2302 C CA . THR A 1 307 ? -18.288 6.587 -1.174 1.00 72.88 307 THR A CA 1
ATOM 2303 C C . THR A 1 307 ? -17.597 6.988 -2.474 1.00 72.88 307 THR A C 1
ATOM 2305 O O . THR A 1 307 ? -17.432 6.126 -3.326 1.00 72.88 307 THR A O 1
ATOM 2308 N N . SER A 1 308 ? -17.098 8.219 -2.619 1.00 74.25 308 SER A N 1
ATOM 2309 C CA . SER A 1 308 ? -16.275 8.630 -3.769 1.00 74.25 308 SER A CA 1
ATOM 2310 C C . SER A 1 308 ? -14.973 7.837 -3.842 1.00 74.25 308 SER A C 1
ATOM 2312 O O . SER A 1 308 ? -14.562 7.404 -4.919 1.00 74.25 308 SER A O 1
ATOM 2314 N N . HIS A 1 309 ? -14.338 7.587 -2.693 1.00 78.69 309 HIS A N 1
ATOM 2315 C CA . HIS A 1 309 ? -13.162 6.729 -2.622 1.00 78.69 309 HIS A CA 1
ATOM 2316 C C . HIS A 1 309 ? -13.485 5.305 -3.106 1.00 78.69 309 HIS A C 1
ATOM 2318 O O . HIS A 1 309 ? -12.755 4.754 -3.930 1.00 78.69 309 HIS A O 1
ATOM 2324 N N . LEU A 1 310 ? -14.590 4.721 -2.641 1.00 80.69 310 LEU A N 1
ATOM 2325 C CA . LEU A 1 310 ? -15.016 3.376 -3.028 1.00 80.69 310 LEU A CA 1
ATOM 2326 C C . LEU A 1 310 ? -15.473 3.296 -4.491 1.00 80.69 310 LEU A C 1
ATOM 2328 O O . LEU A 1 310 ? -15.137 2.328 -5.164 1.00 80.69 310 LEU A O 1
ATOM 2332 N N . ALA A 1 311 ? -16.156 4.319 -5.008 1.00 78.12 311 ALA A N 1
ATOM 2333 C CA . ALA A 1 311 ? -16.561 4.418 -6.411 1.00 78.12 311 ALA A CA 1
ATOM 2334 C C . ALA A 1 311 ? -15.350 4.486 -7.354 1.00 78.12 311 ALA A C 1
ATOM 2336 O O . ALA A 1 311 ? -15.337 3.883 -8.429 1.00 78.12 311 ALA A O 1
ATOM 2337 N N . TRP A 1 312 ? -14.282 5.171 -6.939 1.00 80.06 312 TRP A N 1
ATOM 2338 C CA . TRP A 1 312 ? -13.040 5.158 -7.702 1.00 80.06 312 TRP A CA 1
ATOM 2339 C C . TRP A 1 312 ? -12.456 3.744 -7.798 1.00 80.06 312 TRP A C 1
ATOM 2341 O O . TRP A 1 312 ? -12.142 3.269 -8.886 1.00 80.06 312 TRP A O 1
ATOM 2351 N N . HIS A 1 313 ? -12.383 3.029 -6.679 1.00 81.62 313 HIS A N 1
ATOM 2352 C CA . HIS A 1 313 ? -11.862 1.665 -6.663 1.00 81.62 313 HIS A CA 1
ATOM 2353 C C . HIS A 1 313 ? -12.798 0.644 -7.336 1.00 81.62 313 HIS A C 1
ATOM 2355 O O . HIS A 1 313 ? -12.325 -0.322 -7.925 1.00 81.62 313 HIS A O 1
ATOM 2361 N N . SER A 1 314 ? -14.116 0.856 -7.344 1.00 77.75 314 SER A N 1
ATOM 2362 C CA . SER A 1 314 ? -15.046 -0.038 -8.048 1.00 77.75 314 SER A CA 1
ATOM 2363 C C . SER A 1 314 ? -14.896 0.027 -9.576 1.00 77.75 314 SER A C 1
ATOM 2365 O O . SER A 1 314 ? -15.182 -0.967 -10.259 1.00 77.75 314 SER A O 1
ATOM 2367 N N . SER A 1 315 ? -14.384 1.147 -10.105 1.00 76.75 315 SER A N 1
ATOM 2368 C CA . SER A 1 315 ? -14.003 1.300 -11.518 1.00 76.75 315 SER A CA 1
ATOM 2369 C C . SER A 1 315 ? -12.606 0.752 -11.861 1.00 76.75 315 SER A C 1
ATOM 2371 O O . SER A 1 315 ? -12.331 0.539 -13.039 1.00 76.75 315 SER A O 1
ATOM 2373 N N . HIS A 1 316 ? -11.770 0.433 -10.860 1.00 78.31 316 HIS A N 1
ATOM 2374 C CA . HIS A 1 316 ? -10.402 -0.087 -11.021 1.00 78.31 316 HIS A CA 1
ATOM 2375 C C . HIS A 1 316 ? -10.190 -1.326 -10.122 1.00 78.31 316 HIS A C 1
ATOM 2377 O O . HIS A 1 316 ? -9.842 -1.220 -8.943 1.00 78.31 316 HIS A O 1
ATOM 2383 N N . ARG A 1 317 ? -10.383 -2.549 -10.636 1.00 75.81 317 ARG A N 1
ATOM 2384 C CA . ARG A 1 317 ? -10.643 -3.749 -9.794 1.00 75.81 317 ARG A CA 1
ATOM 2385 C C . ARG A 1 317 ? -9.442 -4.654 -9.485 1.00 75.81 317 ARG A C 1
ATOM 2387 O O . ARG A 1 317 ? -9.606 -5.739 -8.926 1.00 75.81 317 ARG A O 1
ATOM 2394 N N . ARG A 1 318 ? -8.227 -4.254 -9.843 1.00 85.62 318 ARG A N 1
ATOM 2395 C CA . ARG A 1 318 ? -6.989 -5.022 -9.627 1.00 85.62 318 ARG A CA 1
ATOM 2396 C C . ARG A 1 318 ? -6.298 -4.666 -8.308 1.00 85.62 318 ARG A C 1
ATOM 2398 O O . ARG A 1 318 ? -5.258 -4.014 -8.299 1.00 85.62 318 ARG A O 1
ATOM 2405 N N . PHE A 1 319 ? -6.845 -5.139 -7.194 1.00 85.44 319 PHE A N 1
ATOM 2406 C CA . PHE A 1 319 ? -6.243 -4.963 -5.866 1.00 85.44 319 PHE A CA 1
ATOM 2407 C C . PHE A 1 319 ? -4.979 -5.811 -5.641 1.00 85.44 319 PHE A C 1
ATOM 2409 O O . PHE A 1 319 ? -4.604 -6.633 -6.484 1.00 85.44 319 PHE A O 1
ATOM 2416 N N . ALA A 1 320 ? -4.306 -5.570 -4.511 1.00 81.19 320 ALA A N 1
ATOM 2417 C CA . ALA A 1 320 ? -3.151 -6.330 -4.034 1.00 81.19 320 ALA A CA 1
ATOM 2418 C C . ALA A 1 320 ? -3.533 -7.774 -3.676 1.00 81.19 320 ALA A C 1
ATOM 2420 O O . ALA A 1 320 ? -2.822 -8.709 -4.036 1.00 81.19 320 ALA A O 1
ATOM 2421 N N . SER A 1 321 ? -4.681 -7.949 -3.012 1.00 83.44 321 SER A N 1
ATOM 2422 C CA . SER A 1 321 ? -5.243 -9.252 -2.667 1.00 83.44 321 SER A CA 1
ATOM 2423 C C . SER A 1 321 ? -6.569 -9.524 -3.374 1.00 83.44 321 SER A C 1
ATOM 2425 O O . SER A 1 321 ? -7.440 -8.657 -3.498 1.00 83.44 321 SER A O 1
ATOM 2427 N N . ASP A 1 322 ? -6.749 -10.781 -3.783 1.00 82.94 322 ASP A N 1
ATOM 2428 C CA . ASP A 1 322 ? -8.030 -11.289 -4.281 1.00 82.94 322 ASP A CA 1
ATOM 2429 C C . ASP A 1 322 ? -9.127 -11.162 -3.214 1.00 82.94 322 ASP A C 1
ATOM 2431 O O . ASP A 1 322 ? -10.259 -10.814 -3.521 1.00 82.94 322 ASP A O 1
ATOM 2435 N N . SER A 1 323 ? -8.762 -11.340 -1.944 1.00 83.50 323 SER A N 1
ATOM 2436 C CA . SER A 1 323 ? -9.631 -11.151 -0.785 1.00 83.50 323 SER A CA 1
ATOM 2437 C C . SER A 1 323 ? -10.288 -9.770 -0.733 1.00 83.50 323 SER A C 1
ATOM 2439 O O . SER A 1 323 ? -11.497 -9.666 -0.530 1.00 83.50 323 SER A O 1
ATOM 2441 N N . LEU A 1 324 ? -9.508 -8.697 -0.903 1.00 85.75 324 LEU A N 1
ATOM 2442 C CA . LEU A 1 324 ? -10.058 -7.343 -0.926 1.00 85.75 324 LEU A CA 1
ATOM 2443 C C . LEU A 1 324 ? -10.928 -7.130 -2.170 1.00 85.75 324 LEU A C 1
ATOM 2445 O O . LEU A 1 324 ? -12.014 -6.563 -2.068 1.00 85.75 324 LEU A O 1
ATOM 2449 N N . ARG A 1 325 ? -10.503 -7.647 -3.330 1.00 84.44 325 ARG A N 1
ATOM 2450 C CA . ARG A 1 325 ? -11.295 -7.599 -4.569 1.00 84.44 325 ARG A CA 1
ATOM 2451 C C . ARG A 1 325 ? -12.667 -8.257 -4.402 1.00 84.44 325 ARG A C 1
ATOM 2453 O O . ARG A 1 325 ? -13.668 -7.693 -4.842 1.00 84.44 325 ARG A O 1
ATOM 2460 N N . ASP A 1 326 ? -12.712 -9.424 -3.773 1.00 84.81 326 ASP A N 1
ATOM 2461 C CA . ASP A 1 326 ? -13.942 -10.185 -3.570 1.00 84.81 326 ASP A CA 1
ATOM 2462 C C . ASP A 1 326 ? -14.877 -9.465 -2.591 1.00 84.81 326 ASP A C 1
ATOM 2464 O O . ASP A 1 326 ? -16.074 -9.361 -2.857 1.00 84.81 326 ASP A O 1
ATOM 2468 N N . ALA A 1 327 ? -14.341 -8.879 -1.517 1.00 84.56 327 ALA A N 1
ATOM 2469 C CA . ALA A 1 327 ? -15.126 -8.062 -0.592 1.00 84.56 327 ALA A CA 1
ATOM 2470 C C . ALA A 1 327 ? -15.718 -6.820 -1.274 1.00 84.56 327 ALA A C 1
ATOM 2472 O O . ALA A 1 327 ? -16.894 -6.509 -1.085 1.00 84.56 327 ALA A O 1
ATOM 2473 N N . PHE A 1 328 ? -14.952 -6.160 -2.146 1.00 83.00 328 PHE A N 1
ATOM 2474 C CA . PHE A 1 328 ? -15.471 -5.083 -2.991 1.00 83.00 328 PHE A CA 1
ATOM 2475 C C . PHE A 1 328 ? -16.632 -5.545 -3.868 1.00 83.00 328 PHE A C 1
ATOM 2477 O O . PHE A 1 328 ? -17.677 -4.896 -3.890 1.00 83.00 328 PHE A O 1
ATOM 2484 N N . ALA A 1 329 ? -16.475 -6.677 -4.558 1.00 81.94 329 ALA A N 1
ATOM 2485 C CA . ALA A 1 329 ? -17.521 -7.237 -5.408 1.00 81.94 329 ALA A CA 1
ATOM 2486 C C . ALA A 1 329 ? -18.792 -7.611 -4.620 1.00 81.94 329 ALA A C 1
ATOM 2488 O O . ALA A 1 329 ? -19.896 -7.457 -5.139 1.00 81.94 329 ALA A O 1
ATOM 2489 N N . GLN A 1 330 ? -18.645 -8.074 -3.376 1.00 81.81 330 GLN A N 1
ATOM 2490 C CA . GLN A 1 330 ? -19.754 -8.486 -2.508 1.00 81.81 330 GLN A CA 1
ATOM 2491 C C . GLN A 1 330 ? -20.456 -7.316 -1.811 1.00 81.81 330 GLN A C 1
ATOM 2493 O O . GLN A 1 330 ? -21.651 -7.408 -1.539 1.00 81.81 330 GLN A O 1
ATOM 2498 N N . SER A 1 331 ? -19.744 -6.216 -1.549 1.00 74.50 331 SER A N 1
ATOM 2499 C CA . SER A 1 331 ? -20.268 -5.047 -0.825 1.00 74.50 331 SER A CA 1
ATOM 2500 C C . SER A 1 331 ? -21.478 -4.374 -1.490 1.00 74.50 331 SER A C 1
ATOM 2502 O O . SER A 1 331 ? -22.186 -3.606 -0.844 1.00 74.50 331 SER A O 1
ATOM 2504 N N . GLY A 1 332 ? -21.721 -4.631 -2.782 1.00 68.19 332 GLY A N 1
ATOM 2505 C CA . GLY A 1 332 ? -22.788 -3.978 -3.544 1.00 68.19 332 GLY A CA 1
ATOM 2506 C C . GLY A 1 332 ? -22.566 -2.476 -3.745 1.00 68.19 332 GLY A C 1
ATOM 2507 O O . GLY A 1 332 ? -23.487 -1.776 -4.151 1.00 68.19 332 GLY A O 1
ATOM 2508 N N . ILE A 1 333 ? -21.356 -1.975 -3.466 1.00 67.19 333 ILE A N 1
ATOM 2509 C CA . ILE A 1 333 ? -20.959 -0.578 -3.658 1.00 67.19 333 ILE A CA 1
ATOM 2510 C C . ILE A 1 333 ? -20.646 -0.386 -5.150 1.00 67.19 333 ILE A C 1
ATOM 2512 O O . ILE A 1 333 ? -19.494 -0.413 -5.588 1.00 67.19 333 ILE A O 1
ATOM 2516 N N . CYS A 1 334 ? -21.712 -0.303 -5.946 1.00 49.72 334 CYS A N 1
ATOM 2517 C CA . CYS A 1 334 ? -21.750 0.034 -7.369 1.00 49.72 334 CYS A CA 1
ATOM 2518 C C . CYS A 1 334 ? -23.002 0.871 -7.637 1.00 49.72 334 CYS A C 1
ATOM 2520 O O . CYS A 1 334 ? -24.098 0.421 -7.238 1.00 49.72 334 CYS A O 1
#

Sequence (334 aa):
ADGAAAAVRQGQTAVLFRPDVRRFAAELWARHGRLSMAVQNLEEILSNGSRHLAGRAMPVHRLRGDLALRTGDYSRADEAFRTALALVPEDAYLRAMVESVPRFAEFNRDAEDISPAKRMAYAQAGAMLFGLLDDDGVTIPDYPGIGLETLDEVASVIARPARTLQLLGSPAYIGALDAPSQPIAEAITNVLGGTLFDPSAPLRSGNDGRPQVLLVTVNATDPETIGAVTSLLRAEGQTVWTYAIGLRHPIGAYHGVIDLVSSRGFVEVPWDAPSRETTLPIEGLGAELASCLRRAIEALPTLTAVTSHLAWHSSHRRFASDSLRDAFAQSGIC

Secondary structure (DSSP, 8-state):
-HHHHHHHHTT-HHHHTSHHHHHHHHHHHHHTT-HHHHHHHHHHHHHTTGGGTGGGHHHHHHHHHHHHHHTT-HHHHHHHHHHHHHH-TT-HHHHHHHHHHHHHHTS-TT-TTS-HHHHHHHHHHS-EE---TTS-SSS----SEEE--SHHHHHHHHHHHHHHHHHHT--SEEEESSGGGHHHHHHHHHHHT-EEE-TTS-----SS---EEEEEESS---HHHHHHHHHHHHHTT-EEEEEESS-SS-GGGGTTT-SEES-SSEEEBTTB-TTSS-PPP-TTHHHHHHHHHHHHHHTSSHHHHHHHHHHHHHH----S-HHHHHHHHHTT--

Nearest PDB structures (foldseek):
  7dhg-assembly1_C  TM=8.653E-01  e=1.122E+00  Homo sapiens
  7kdt-assembly1_A  TM=7.513E-01  e=1.577E+00  Homo sapiens
  7x9r-assembly1_A  TM=4.989E-01  e=4.907E-01  Listeria monocytogenes
  6qdk-assembly1_A  TM=3.970E-01  e=4.171E+00  Caenorhabditis elegans
  4i2z-assembly1_A  TM=2.547E-01  e=1.825E+00  Caenorhabditis elegans

Foldseek 3Di:
DVPLVVCVVVVNVVSCLDLVNLQVVLVVCVVVVVLVSSLVSLVSSVVVDPPPCVLNLLSSLCVQLVSCLVVLVLVSNLVSLVVSCVSPVPPPLSVLSNLLSVLSNLDDPPPVQAAPVQSCLCRQALAQAQAFQVDLSGNHDADQEEEDADLLRVLLLCLLVLVLCLLLPHFQEFEEPDPVCVLVSLLSCLQRVHHYDYLVDDDDDDPPDQTEYEYEYAAPADLVVLVVSQVVSVVVVHLYAYEYAEYPDASNSNHLRHHYYHHPHHYHYQQRHPVDPDRDDPPCSSVVSNVSNVVSNVPPPDPVSSLVSLVVCLSRQSHSDPSSSVSSVVSPSD

Solvent-accessible surface area (backbone atoms only — not comparable to full-atom values): 17503 Å² total; per-residue (Å²): 123,66,68,62,64,52,34,57,76,68,68,38,62,72,58,67,69,34,60,70,52,28,52,51,49,17,54,53,29,43,75,70,69,38,49,70,61,17,50,49,39,48,52,55,45,54,72,76,43,62,88,78,34,66,97,52,42,37,67,52,26,41,51,48,14,56,51,22,52,76,71,68,37,40,70,56,14,41,54,22,20,49,55,18,23,74,72,41,77,82,41,65,67,38,53,45,46,50,69,16,35,65,42,53,58,65,59,57,90,85,58,75,80,54,21,69,51,40,53,47,32,29,20,42,14,20,19,47,48,45,27,53,74,94,42,69,37,47,63,30,78,86,49,82,57,47,78,37,80,45,55,59,54,50,15,38,36,46,16,63,58,52,54,50,38,59,62,50,67,40,47,47,30,26,18,34,77,42,78,84,14,40,40,54,25,45,11,50,22,73,69,62,73,36,41,75,50,61,73,91,52,86,82,83,76,62,98,77,70,64,57,34,34,34,39,28,26,44,28,53,84,50,49,65,61,52,39,51,52,53,50,52,44,42,73,75,55,36,35,67,43,27,38,25,48,9,22,65,54,65,62,62,71,30,46,61,48,37,36,34,30,26,37,71,12,36,54,34,44,43,63,61,35,90,90,47,100,70,58,49,72,72,80,69,37,18,62,54,32,21,55,34,24,53,53,32,47,73,59,52,74,58,74,59,44,63,48,53,46,46,51,54,45,63,77,50,72,65,46,31,38,69,54,58,37,52,30,53,68,68,49,64,66,121

Radius of gyration: 23.03 Å; Cα contacts (8 Å, |Δi|>4): 556; chains: 1; bounding box: 63×42×64 Å